Protein AF-A0A0D1K2Z9-F1 (afdb_monomer)

Nearest PDB structures (foldseek):
  2ejx-assembly1_A  TM=3.056E-01  e=5.913E-01  Sulfurisphaera tokodaii str. 7
  3typ-assembly1_B  TM=3.922E-01  e=5.562E+00  Nitrosomonas europaea

Organism: NCBI:txid137591

Mean predicted aligned error: 6.65 Å

Foldseek 3Di:
DQPDDLVLVVVQLCCVPPVVQDLDPQKGFPAWFKWKWFDDDDPPGDIDMGGHRHVSPDLVVLLCLLVVTGIFKTWTWMDGPQWTWTWMAGSNGDIDTPLVGTGRRPPPPPPDDPDDPVNSVVCNVCCCRVPVRVSSVVSCVVCVVVCVVCSNVSSVVSVVVSVVVVCVVPVVVVVVVVVD

pLDDT: mean 84.98, std 10.69, range [41.69, 95.12]

Sequence (180 aa):
MDPISSDLFTWLFYQFQMNEKMISDYMKIQQITGFLSTIGQDADSDSVSAKSGSVDTLSATKLEIALNHTLRSMELSIGLEEVNAKFTFDEKSFLLIDTAVTTLDNAFSKNYTGYNKEHSLMAQAVYIFAILLPLFEMEFGDDKVAFSGHVKTYRESLAKELVNKLLDAHPKLRENINQI

Solvent-accessible surface area (backbone atoms only — not comparable to full-atom values): 10003 Å² total; per-residue (Å²): 129,70,82,41,63,48,64,51,54,56,46,54,51,44,26,48,73,74,46,90,11,39,77,47,102,70,38,32,51,74,43,48,35,28,41,32,33,31,59,60,92,56,94,89,38,61,70,50,71,54,75,36,96,55,31,84,74,37,66,67,54,39,47,42,53,36,70,68,33,46,40,45,32,42,27,39,30,38,45,35,102,47,33,38,43,34,36,33,42,33,35,82,70,50,77,46,71,44,72,92,69,39,42,63,68,62,86,75,59,87,81,52,91,83,74,46,73,67,58,48,55,51,50,53,52,49,44,43,64,72,44,51,51,53,48,53,53,49,52,43,61,73,41,41,67,61,46,67,69,44,49,59,58,52,23,52,51,40,45,51,52,52,51,50,55,49,32,71,76,36,56,72,59,48,60,58,61,78,74,112

Structure (mmCIF, N/CA/C/O backbone):
data_AF-A0A0D1K2Z9-F1
#
_entry.id   AF-A0A0D1K2Z9-F1
#
loop_
_atom_site.group_PDB
_atom_site.id
_atom_site.type_symbol
_atom_site.label_atom_id
_atom_site.label_alt_id
_atom_site.label_comp_id
_atom_site.label_asym_id
_atom_site.label_entity_id
_atom_site.label_seq_id
_atom_site.pdbx_PDB_ins_code
_atom_site.Cartn_x
_atom_site.Cartn_y
_atom_site.Cartn_z
_atom_site.occupancy
_atom_site.B_iso_or_equiv
_atom_site.auth_seq_id
_atom_site.auth_comp_id
_atom_site.auth_asym_id
_atom_site.auth_atom_id
_atom_site.pdbx_PDB_model_num
ATOM 1 N N . MET A 1 1 ? 16.707 11.504 7.761 1.00 41.69 1 MET A N 1
ATOM 2 C CA . MET A 1 1 ? 15.536 12.009 7.024 1.00 41.69 1 MET A CA 1
ATOM 3 C C . MET A 1 1 ? 14.969 10.787 6.352 1.00 41.69 1 MET A C 1
ATOM 5 O O . MET A 1 1 ? 15.730 10.165 5.618 1.00 41.69 1 MET A O 1
ATOM 9 N N . ASP A 1 2 ? 13.750 10.384 6.693 1.00 53.06 2 ASP A N 1
ATOM 10 C CA . ASP A 1 2 ? 13.124 9.251 6.015 1.00 53.06 2 ASP A CA 1
ATOM 11 C C . ASP A 1 2 ? 12.841 9.690 4.577 1.00 53.06 2 ASP A C 1
ATOM 13 O O . ASP A 1 2 ? 12.179 10.716 4.393 1.00 53.06 2 ASP A O 1
ATOM 17 N N . PRO A 1 3 ? 13.425 9.024 3.567 1.00 66.75 3 PRO A N 1
ATOM 18 C CA . PRO A 1 3 ? 13.268 9.440 2.181 1.00 66.75 3 PRO A CA 1
ATOM 19 C C . PRO A 1 3 ? 11.814 9.352 1.708 1.00 66.75 3 PRO A C 1
ATOM 21 O O . PRO A 1 3 ? 11.456 10.119 0.829 1.00 66.75 3 PRO A O 1
ATOM 24 N N . ILE A 1 4 ? 10.986 8.500 2.329 1.00 78.94 4 ILE A N 1
ATOM 25 C CA . ILE A 1 4 ? 9.557 8.346 2.031 1.00 78.94 4 ILE A CA 1
ATOM 26 C C . ILE A 1 4 ? 8.737 8.576 3.308 1.00 78.94 4 ILE A C 1
ATOM 28 O O . ILE A 1 4 ? 9.033 8.014 4.363 1.00 78.94 4 ILE A O 1
ATOM 32 N N . SER A 1 5 ? 7.681 9.391 3.226 1.00 82.44 5 SER A N 1
ATOM 33 C CA . SER A 1 5 ? 6.804 9.680 4.370 1.00 82.44 5 SER A CA 1
ATOM 34 C C . SER A 1 5 ? 6.000 8.448 4.795 1.00 82.44 5 SER A C 1
ATOM 36 O O . SER A 1 5 ? 5.337 7.830 3.971 1.00 82.44 5 SER A O 1
ATOM 38 N N . SER A 1 6 ? 5.958 8.128 6.089 1.00 77.31 6 SER A N 1
ATOM 39 C CA . SER A 1 6 ? 5.139 7.016 6.599 1.00 77.31 6 SER A CA 1
ATOM 40 C C . SER A 1 6 ? 3.630 7.197 6.377 1.00 77.31 6 SER A C 1
ATOM 42 O O . SER A 1 6 ? 2.898 6.221 6.182 1.00 77.31 6 SER A O 1
ATOM 44 N N . ASP A 1 7 ? 3.158 8.445 6.342 1.00 89.38 7 ASP A N 1
ATOM 45 C CA . ASP A 1 7 ? 1.768 8.763 6.015 1.00 89.38 7 ASP A CA 1
ATOM 46 C C . ASP A 1 7 ? 1.421 8.404 4.563 1.00 89.38 7 ASP A C 1
ATOM 48 O O . ASP A 1 7 ? 0.259 8.093 4.297 1.00 89.38 7 ASP A O 1
ATOM 52 N N . LEU A 1 8 ? 2.410 8.342 3.655 1.00 92.69 8 LEU A N 1
ATOM 53 C CA . LEU A 1 8 ? 2.208 7.899 2.271 1.00 92.69 8 LEU A CA 1
ATOM 54 C C . LEU A 1 8 ? 1.599 6.499 2.232 1.00 92.69 8 LEU A C 1
ATOM 56 O O . LEU A 1 8 ? 0.651 6.253 1.495 1.00 92.69 8 LEU A O 1
ATOM 60 N N . PHE A 1 9 ? 2.107 5.571 3.045 1.00 93.12 9 PHE A N 1
ATOM 61 C CA . PHE A 1 9 ? 1.589 4.206 3.066 1.00 93.12 9 PHE A CA 1
ATOM 62 C C . PHE A 1 9 ? 0.139 4.162 3.554 1.00 93.12 9 PHE A C 1
ATOM 64 O O . PHE A 1 9 ? -0.692 3.451 2.989 1.00 93.12 9 PHE A O 1
ATOM 71 N N . THR A 1 10 ? -0.197 4.947 4.580 1.00 92.94 10 THR A N 1
ATOM 72 C CA . THR A 1 10 ? -1.582 5.021 5.070 1.00 92.94 10 THR A CA 1
ATOM 73 C C . THR A 1 10 ? -2.497 5.648 4.020 1.00 92.94 10 THR A C 1
ATOM 75 O O . THR A 1 10 ? -3.621 5.184 3.826 1.00 92.94 10 THR A O 1
ATOM 78 N N . TRP A 1 11 ? -2.009 6.669 3.318 1.00 94.19 11 TRP A N 1
ATOM 79 C CA . TRP A 1 11 ? -2.714 7.316 2.222 1.00 94.19 11 TRP A CA 1
ATOM 80 C C . TRP A 1 11 ? -2.953 6.365 1.043 1.00 94.19 11 TRP A C 1
ATOM 82 O O . TRP A 1 11 ? -4.084 6.256 0.583 1.00 94.19 11 TRP A O 1
ATOM 92 N N . LEU A 1 12 ? -1.955 5.584 0.620 1.00 93.62 12 LEU A N 1
ATOM 93 C CA . LEU A 1 12 ? -2.114 4.569 -0.431 1.00 93.62 12 LEU A CA 1
ATOM 94 C C . LEU A 1 12 ? -3.177 3.525 -0.057 1.00 93.62 12 LEU A C 1
ATOM 96 O O . LEU A 1 12 ? -4.010 3.158 -0.887 1.00 93.62 12 LEU A O 1
ATOM 100 N N . PHE A 1 13 ? -3.204 3.085 1.206 1.00 93.19 13 PHE A N 1
ATOM 101 C CA . PHE A 1 13 ? -4.276 2.222 1.713 1.00 93.19 13 PHE A CA 1
ATOM 102 C C . PHE A 1 13 ? -5.648 2.904 1.667 1.00 93.19 13 PHE A C 1
ATOM 104 O O . PHE A 1 13 ? -6.629 2.273 1.272 1.00 93.19 13 PHE A O 1
ATOM 111 N N . TYR A 1 14 ? -5.724 4.176 2.062 1.00 92.69 14 TYR A N 1
ATOM 112 C CA . TYR A 1 14 ? -6.956 4.961 2.004 1.00 92.69 14 TYR A CA 1
ATOM 113 C C . TYR A 1 14 ? -7.472 5.092 0.566 1.00 92.69 14 TYR A C 1
ATOM 115 O O . TYR A 1 14 ? -8.638 4.790 0.321 1.00 92.69 14 TYR A O 1
ATOM 123 N N . GLN A 1 15 ? -6.611 5.442 -0.393 1.00 92.12 15 GLN A N 1
ATOM 124 C CA . GLN A 1 15 ? -6.964 5.520 -1.815 1.00 92.12 15 GLN A CA 1
ATOM 125 C C . GLN A 1 15 ? -7.457 4.166 -2.346 1.00 92.12 15 GLN A C 1
ATOM 127 O O . GLN A 1 15 ? -8.477 4.085 -3.036 1.00 92.12 15 GLN A O 1
ATOM 132 N N . PHE A 1 16 ? -6.789 3.075 -1.953 1.00 91.69 16 PHE A N 1
ATOM 133 C CA . PHE A 1 16 ? -7.200 1.718 -2.308 1.00 91.69 16 PHE A CA 1
ATOM 134 C C . PHE A 1 16 ? -8.608 1.363 -1.819 1.00 91.69 16 PHE A C 1
ATOM 136 O O . PHE A 1 16 ? -9.392 0.788 -2.574 1.00 91.69 16 PHE A O 1
ATOM 143 N N . GLN A 1 17 ? -8.938 1.695 -0.569 1.00 90.00 17 GLN A N 1
ATOM 144 C CA . GLN A 1 17 ? -10.220 1.319 0.031 1.00 90.00 17 GLN A CA 1
ATOM 145 C C . GLN A 1 17 ? -11.364 2.277 -0.302 1.00 90.00 17 GLN A C 1
ATOM 147 O O . GLN A 1 17 ? -12.490 1.826 -0.501 1.00 90.00 17 GLN A O 1
ATOM 152 N N . MET A 1 18 ? -11.091 3.580 -0.333 1.00 88.88 18 MET A N 1
ATOM 153 C CA . MET A 1 18 ? -12.126 4.617 -0.315 1.00 88.88 18 MET A CA 1
ATOM 154 C C . MET A 1 18 ? -12.309 5.315 -1.662 1.00 88.88 18 MET A C 1
ATOM 156 O O . MET A 1 18 ? -13.379 5.868 -1.897 1.00 88.88 18 MET A O 1
ATOM 160 N N . ASN A 1 19 ? -11.310 5.273 -2.548 1.00 81.75 19 ASN A N 1
ATOM 161 C CA . ASN A 1 19 ? -11.312 6.023 -3.807 1.00 81.75 19 ASN A CA 1
ATOM 162 C C . ASN A 1 19 ? -11.209 5.114 -5.041 1.00 81.75 19 ASN A C 1
ATOM 164 O O . ASN A 1 19 ? -10.446 5.367 -5.969 1.00 81.75 19 ASN A O 1
ATOM 168 N N . GLU A 1 20 ? -11.915 3.979 -5.025 1.00 83.06 20 GLU A N 1
ATOM 169 C CA . GLU A 1 20 ? -11.947 3.015 -6.142 1.00 83.06 20 GLU A CA 1
ATOM 170 C C . GLU A 1 20 ? -10.562 2.550 -6.636 1.00 83.06 20 GLU A C 1
ATOM 172 O O . GLU A 1 20 ? -10.412 2.024 -7.750 1.00 83.06 20 GLU A O 1
ATOM 177 N N . LYS A 1 21 ? -9.561 2.657 -5.753 1.00 85.56 21 LYS A N 1
ATOM 178 C CA . LYS A 1 21 ? -8.156 2.327 -5.984 1.00 85.56 21 LYS A CA 1
ATOM 179 C C . LYS A 1 21 ? -7.388 3.294 -6.883 1.00 85.56 21 LYS A C 1
ATOM 181 O O . LYS A 1 21 ? -6.318 2.933 -7.375 1.00 85.56 21 LYS A O 1
ATOM 186 N N . MET A 1 22 ? -7.916 4.491 -7.095 1.00 85.06 22 MET A N 1
ATOM 187 C CA . MET A 1 22 ? -7.286 5.526 -7.905 1.00 85.06 22 MET A CA 1
ATOM 188 C C . MET A 1 22 ? -6.285 6.320 -7.065 1.00 85.06 22 MET A C 1
ATOM 190 O O . MET A 1 22 ? -6.621 6.808 -5.991 1.00 85.06 22 MET A O 1
ATOM 194 N N . ILE A 1 23 ? -5.055 6.433 -7.562 1.00 86.25 23 ILE A N 1
ATOM 195 C CA . ILE A 1 23 ? -4.051 7.381 -7.054 1.00 86.25 23 ILE A CA 1
ATOM 196 C C . ILE A 1 23 ? -4.204 8.702 -7.812 1.00 86.25 23 ILE A C 1
ATOM 198 O O . ILE A 1 23 ? -4.200 9.764 -7.208 1.00 86.25 23 ILE A O 1
ATOM 202 N N . SE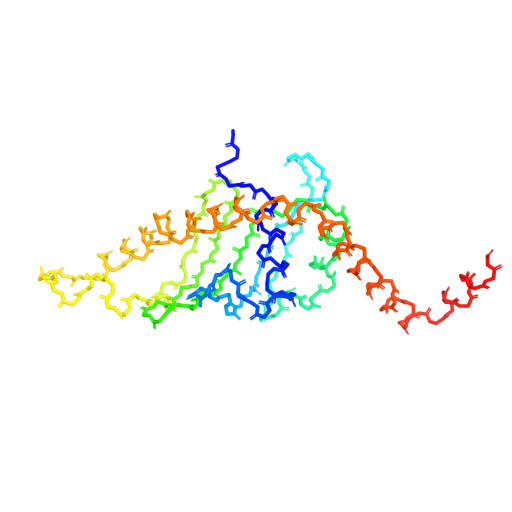R A 1 24 ? -4.397 8.605 -9.127 1.00 83.00 24 SER A N 1
ATOM 203 C CA . SER A 1 24 ? -4.683 9.705 -10.047 1.00 83.00 24 SER A CA 1
ATOM 204 C C . SER A 1 24 ? -5.528 9.181 -11.212 1.00 83.00 24 SER A C 1
ATOM 206 O O . SER A 1 24 ? -5.729 7.970 -11.328 1.00 83.00 24 SER A O 1
ATOM 208 N N . ASP A 1 25 ? -5.991 10.058 -12.106 1.00 81.50 25 ASP A N 1
ATOM 209 C CA . ASP A 1 25 ? -6.866 9.700 -13.239 1.00 81.50 25 ASP A CA 1
ATOM 210 C C . ASP A 1 25 ? -6.316 8.578 -14.139 1.00 81.50 25 ASP A C 1
ATOM 212 O O . ASP A 1 25 ? -7.077 7.856 -14.783 1.00 81.50 25 ASP A O 1
ATOM 216 N N . TYR A 1 26 ? -4.995 8.415 -14.180 1.00 80.88 26 TYR A N 1
ATOM 217 C CA . TYR A 1 26 ? -4.299 7.445 -15.024 1.00 80.88 26 TYR A CA 1
ATOM 218 C C . TYR A 1 26 ? -3.653 6.307 -14.224 1.00 80.88 26 TYR A C 1
ATOM 220 O O . TYR A 1 26 ? -3.192 5.335 -14.817 1.00 80.88 26 TYR A O 1
ATOM 228 N N . MET A 1 27 ? -3.620 6.385 -12.891 1.00 87.12 27 MET A N 1
ATOM 229 C CA . MET A 1 27 ? -2.871 5.450 -12.056 1.00 87.12 27 MET A CA 1
ATOM 230 C C . MET A 1 27 ? -3.768 4.730 -11.057 1.00 87.12 27 MET A C 1
ATOM 232 O O . MET A 1 27 ? -4.358 5.339 -10.162 1.00 87.12 27 MET A O 1
ATOM 236 N N . LYS A 1 28 ? -3.801 3.397 -11.167 1.00 90.38 28 LYS A N 1
ATOM 237 C CA . LYS A 1 28 ? -4.624 2.543 -10.314 1.00 90.38 28 LYS A CA 1
ATOM 238 C C . LYS A 1 28 ? -3.792 1.533 -9.537 1.00 90.38 28 LYS A C 1
ATOM 240 O O . LYS A 1 28 ? -3.013 0.763 -10.107 1.00 90.38 28 LYS A O 1
ATOM 245 N N . ILE A 1 29 ? -4.046 1.453 -8.235 1.00 91.81 29 ILE A N 1
ATOM 246 C CA . ILE A 1 29 ? -3.590 0.337 -7.410 1.00 91.81 29 ILE A CA 1
ATOM 247 C C . ILE A 1 29 ? -4.469 -0.867 -7.745 1.00 91.81 29 ILE A C 1
ATOM 249 O O . ILE A 1 29 ? -5.660 -0.913 -7.447 1.00 91.81 29 ILE A O 1
ATOM 253 N N . GLN A 1 30 ? -3.897 -1.882 -8.377 1.00 91.12 30 GLN A N 1
ATOM 254 C CA . GLN A 1 30 ? -4.627 -3.115 -8.656 1.00 91.12 30 GLN A CA 1
ATOM 255 C C . GLN A 1 30 ? -4.829 -3.910 -7.364 1.00 91.12 30 GLN A C 1
ATOM 257 O O . GLN A 1 30 ? -5.940 -4.383 -7.091 1.00 91.12 30 GLN A O 1
ATOM 262 N N . GLN A 1 31 ? -3.758 -4.039 -6.573 1.00 90.81 31 GLN A N 1
ATOM 263 C CA . GLN A 1 31 ? -3.722 -4.812 -5.334 1.00 90.81 31 GLN A CA 1
ATOM 264 C C . GLN A 1 31 ? -2.713 -4.238 -4.336 1.00 90.81 31 GLN A C 1
ATOM 266 O O . GLN A 1 31 ? -1.660 -3.740 -4.730 1.00 90.81 31 GLN A O 1
ATOM 271 N N . ILE A 1 32 ? -3.014 -4.406 -3.047 1.00 91.88 32 ILE A N 1
ATOM 272 C CA . ILE A 1 32 ? -2.045 -4.320 -1.952 1.00 91.88 32 ILE A CA 1
ATOM 273 C C . ILE A 1 32 ? -1.960 -5.714 -1.337 1.00 91.88 32 ILE A C 1
ATOM 275 O O . ILE A 1 32 ? -2.967 -6.238 -0.850 1.00 91.88 32 ILE A O 1
ATOM 279 N N . THR A 1 33 ? -0.787 -6.343 -1.398 1.00 91.81 33 THR A N 1
ATOM 280 C CA . THR A 1 33 ? -0.632 -7.748 -0.990 1.00 91.81 33 THR A CA 1
ATOM 281 C C . THR A 1 33 ? 0.185 -7.945 0.272 1.00 91.81 33 THR A C 1
ATOM 283 O O . THR A 1 33 ? 0.228 -9.057 0.795 1.00 91.81 33 THR A O 1
ATOM 286 N N . GLY A 1 34 ? 0.799 -6.890 0.800 1.00 90.69 34 GLY A N 1
ATOM 287 C CA . GLY A 1 34 ? 1.565 -6.985 2.031 1.00 90.69 34 GLY A CA 1
ATOM 288 C C . GLY A 1 34 ? 1.911 -5.636 2.638 1.00 90.69 34 GLY A C 1
ATOM 289 O O . GLY A 1 34 ? 1.926 -4.624 1.940 1.00 90.69 34 GLY A O 1
ATOM 290 N N . PHE A 1 35 ? 2.182 -5.638 3.940 1.00 90.69 35 PHE A N 1
ATOM 291 C CA . PHE A 1 35 ? 2.696 -4.480 4.666 1.00 90.69 35 PHE A CA 1
ATOM 292 C C . PHE A 1 35 ? 3.616 -4.910 5.814 1.00 90.69 35 PHE A C 1
ATOM 294 O O . PHE A 1 35 ? 3.551 -6.050 6.287 1.00 90.69 35 PHE A O 1
ATOM 301 N N . LEU A 1 36 ? 4.428 -3.961 6.274 1.00 90.69 36 LEU A N 1
ATOM 302 C CA . LEU A 1 36 ? 5.159 -4.006 7.538 1.00 90.69 36 LEU A CA 1
ATOM 303 C C . LEU A 1 36 ? 4.785 -2.765 8.354 1.00 90.69 36 LEU A C 1
ATOM 305 O O . LEU A 1 36 ? 4.814 -1.659 7.817 1.00 90.69 36 LEU A O 1
ATOM 309 N N . SER A 1 37 ? 4.452 -2.933 9.629 1.00 89.81 37 SER A N 1
ATOM 310 C CA . SER A 1 37 ? 4.226 -1.854 10.593 1.00 89.81 37 SER A CA 1
ATOM 311 C C . SER A 1 37 ? 5.088 -2.039 11.836 1.00 89.81 37 SER A C 1
ATOM 313 O O . SER A 1 37 ? 5.599 -3.127 12.111 1.00 89.81 37 SER A O 1
ATOM 315 N N . THR A 1 38 ? 5.247 -0.957 12.589 1.00 85.62 38 THR A N 1
ATOM 316 C CA . THR A 1 38 ? 5.907 -0.940 13.897 1.00 85.62 38 THR A CA 1
ATOM 317 C C . THR A 1 38 ? 4.901 -0.612 14.993 1.00 85.62 38 THR A C 1
ATOM 319 O O . THR A 1 38 ? 4.169 0.373 14.870 1.00 85.62 38 THR A O 1
ATOM 322 N N . ILE A 1 39 ? 4.877 -1.413 16.060 1.00 81.00 39 ILE A N 1
ATOM 323 C CA . ILE A 1 39 ? 4.001 -1.203 17.217 1.00 81.00 39 ILE A CA 1
ATOM 324 C C . ILE A 1 39 ? 4.589 -0.089 18.090 1.00 81.00 39 ILE A C 1
ATOM 326 O O . ILE A 1 39 ? 5.578 -0.279 18.790 1.00 81.00 39 ILE A O 1
ATOM 330 N N . GLY A 1 40 ? 3.949 1.077 18.104 1.00 68.12 40 GLY A N 1
ATOM 331 C CA . GLY A 1 40 ? 4.455 2.252 18.820 1.00 68.12 40 GLY A CA 1
ATOM 332 C C . GLY A 1 40 ? 5.341 3.151 17.951 1.00 68.12 40 GLY A C 1
ATOM 333 O O . GLY A 1 40 ? 5.400 3.002 16.732 1.00 68.12 40 GLY A O 1
ATOM 334 N N . GLN A 1 41 ? 5.970 4.156 18.571 1.00 61.25 41 GLN A N 1
ATOM 335 C CA . GLN A 1 41 ? 6.680 5.222 17.843 1.00 61.25 41 GLN A CA 1
ATOM 336 C C . GLN A 1 41 ? 8.203 5.039 17.761 1.00 61.25 41 GLN A C 1
ATOM 338 O O . GLN A 1 41 ? 8.847 5.738 16.980 1.00 61.25 41 GLN A O 1
ATOM 343 N N . ASP A 1 42 ? 8.775 4.098 18.511 1.00 59.22 42 ASP A N 1
ATOM 344 C CA . ASP A 1 42 ? 10.227 3.914 18.590 1.00 59.22 42 ASP A CA 1
ATOM 345 C C . ASP A 1 42 ? 10.748 2.931 17.531 1.00 59.22 42 ASP A C 1
ATOM 347 O O . ASP A 1 42 ? 10.061 1.990 17.139 1.00 59.22 42 ASP A O 1
ATOM 351 N N . ALA A 1 43 ? 11.981 3.135 17.058 1.00 54.91 43 ALA A N 1
ATOM 352 C CA . ALA A 1 43 ? 12.594 2.334 15.989 1.00 54.91 43 ALA A CA 1
ATOM 353 C C . ALA A 1 43 ? 12.946 0.886 16.399 1.00 54.91 43 ALA A C 1
ATOM 355 O O . ALA A 1 43 ? 13.083 0.036 15.522 1.00 54.91 43 ALA A O 1
ATOM 356 N N . ASP A 1 44 ? 13.044 0.613 17.705 1.00 59.91 44 ASP A N 1
ATOM 357 C CA . ASP A 1 44 ? 13.282 -0.721 18.288 1.00 59.91 44 ASP A CA 1
ATOM 358 C C . ASP A 1 44 ? 11.976 -1.420 18.716 1.00 59.91 44 ASP A C 1
ATOM 360 O O . ASP A 1 44 ? 11.975 -2.328 19.547 1.00 59.91 44 ASP A O 1
ATOM 364 N N . SER A 1 45 ? 10.841 -0.968 18.185 1.00 64.69 45 SER A N 1
ATOM 365 C CA . SER A 1 45 ? 9.545 -1.578 18.456 1.00 64.69 45 SER A CA 1
ATOM 366 C C . SER A 1 45 ? 9.374 -2.931 17.772 1.00 64.69 45 SER A C 1
ATOM 368 O O . SER A 1 45 ? 9.911 -3.198 16.693 1.00 64.69 45 SER A O 1
ATOM 370 N N . ASP A 1 46 ? 8.551 -3.776 18.393 1.00 80.25 46 ASP A N 1
ATOM 371 C CA . ASP A 1 46 ? 8.038 -4.985 17.764 1.00 80.25 46 ASP A CA 1
ATOM 372 C C . ASP A 1 46 ? 7.367 -4.643 16.426 1.00 80.25 46 ASP A C 1
ATOM 374 O O . ASP A 1 46 ? 6.660 -3.638 16.293 1.00 80.25 46 ASP A O 1
ATOM 378 N N . SER A 1 47 ? 7.581 -5.492 15.422 1.00 85.12 47 SER A N 1
ATOM 379 C CA . SER A 1 47 ? 7.022 -5.296 14.086 1.00 85.12 47 SER A CA 1
ATOM 380 C C . SER A 1 47 ? 5.909 -6.290 13.788 1.00 85.12 47 SER A C 1
ATOM 382 O O . SER A 1 47 ? 5.963 -7.459 14.179 1.00 85.12 47 SER A O 1
ATOM 384 N N . VAL A 1 48 ? 4.898 -5.822 13.060 1.00 87.00 48 VAL A N 1
ATOM 385 C CA . VAL A 1 48 ? 3.811 -6.652 12.540 1.00 87.00 48 VAL A CA 1
ATOM 386 C C . VAL A 1 48 ? 3.902 -6.638 11.027 1.00 87.00 48 VAL A C 1
ATOM 388 O O . VAL A 1 48 ? 4.019 -5.589 10.402 1.00 87.00 48 VAL A O 1
ATOM 391 N N . SER A 1 49 ? 3.844 -7.816 10.417 1.00 89.12 49 SER A N 1
ATOM 392 C CA . SER A 1 49 ? 3.742 -7.938 8.967 1.00 89.12 49 SER A CA 1
ATOM 393 C C . SER A 1 49 ? 2.569 -8.826 8.596 1.00 89.12 49 SER A C 1
ATOM 395 O O . SER A 1 49 ? 2.231 -9.773 9.311 1.00 89.12 49 SER A O 1
ATOM 397 N N . ALA A 1 50 ? 1.945 -8.526 7.464 1.00 86.25 50 ALA A N 1
ATOM 398 C CA . ALA A 1 50 ? 0.945 -9.398 6.872 1.00 86.25 50 ALA A CA 1
ATOM 399 C C . ALA A 1 50 ? 1.165 -9.506 5.369 1.00 86.25 50 ALA A C 1
ATOM 401 O O . ALA A 1 50 ? 1.575 -8.542 4.724 1.00 86.25 50 ALA A O 1
ATOM 402 N N . LYS A 1 51 ? 0.840 -10.677 4.813 1.00 87.56 51 LYS A N 1
ATOM 403 C CA . LYS A 1 51 ? 0.827 -10.938 3.373 1.00 87.56 51 LYS A CA 1
ATOM 404 C C . LYS A 1 51 ? -0.431 -11.720 3.006 1.00 87.56 51 LYS A C 1
ATOM 406 O O . LYS A 1 51 ? -0.724 -12.745 3.617 1.00 87.56 51 LYS A O 1
ATOM 411 N N . SER A 1 52 ? -1.198 -11.225 2.041 1.00 86.75 52 SER A N 1
ATOM 412 C CA . SER A 1 52 ? -2.458 -11.822 1.577 1.00 86.75 52 SER A CA 1
ATOM 413 C C . SER A 1 52 ? -2.795 -11.323 0.174 1.00 86.75 52 SER A C 1
ATOM 415 O O . SER A 1 52 ? -2.389 -10.232 -0.201 1.00 86.75 52 SER A O 1
ATOM 417 N N . GLY A 1 53 ? -3.589 -12.073 -0.596 1.00 83.31 53 GLY A N 1
ATOM 418 C CA . GLY A 1 53 ? -4.129 -11.586 -1.875 1.00 83.31 53 GLY A CA 1
ATOM 419 C C . GLY A 1 53 ? -5.112 -10.411 -1.732 1.00 83.31 53 GLY A C 1
ATOM 420 O O . GLY A 1 53 ? -5.471 -9.785 -2.725 1.00 83.31 53 GLY A O 1
ATOM 421 N N . SER A 1 54 ? -5.561 -10.112 -0.509 1.00 80.75 54 SER A N 1
ATOM 422 C CA . SER A 1 54 ? -6.425 -8.967 -0.184 1.00 80.75 54 SER A CA 1
ATOM 423 C C . SER A 1 54 ? -6.086 -8.449 1.213 1.00 80.75 54 SER A C 1
ATOM 425 O O . SER A 1 54 ? -6.836 -8.650 2.173 1.00 80.75 54 SER A O 1
ATOM 427 N N . VAL A 1 55 ? -4.889 -7.872 1.367 1.00 85.50 55 VAL A N 1
ATOM 428 C CA . VAL A 1 55 ? -4.366 -7.461 2.684 1.00 85.50 55 VAL A CA 1
ATOM 429 C C . VAL A 1 55 ? -5.225 -6.372 3.337 1.00 85.50 55 VAL A C 1
ATOM 431 O O . VAL A 1 55 ? -5.293 -6.278 4.559 1.00 85.50 55 VAL A O 1
ATOM 434 N N . ASP A 1 56 ? -5.940 -5.603 2.524 1.00 82.06 56 ASP A N 1
ATOM 435 C CA . ASP A 1 56 ? -6.911 -4.582 2.906 1.00 82.06 56 ASP A CA 1
ATOM 436 C C . ASP A 1 56 ? -8.105 -5.147 3.695 1.00 82.06 56 ASP A C 1
ATOM 438 O O . ASP A 1 56 ? -8.728 -4.438 4.483 1.00 82.06 56 ASP A O 1
ATOM 442 N N . THR A 1 57 ? -8.415 -6.435 3.532 1.00 84.50 57 THR A N 1
ATOM 443 C CA . THR A 1 57 ? -9.530 -7.089 4.235 1.00 84.50 57 THR A CA 1
ATOM 444 C C . THR A 1 57 ? -9.144 -7.625 5.612 1.00 84.50 57 THR A C 1
ATOM 446 O O . THR A 1 57 ? -10.022 -7.916 6.431 1.00 84.50 57 THR A O 1
ATOM 449 N N . LEU A 1 58 ? -7.842 -7.747 5.892 1.00 88.12 58 LEU A N 1
ATOM 450 C CA . LEU A 1 58 ? -7.354 -8.353 7.123 1.00 88.12 58 LEU A CA 1
ATOM 451 C C . LEU A 1 58 ? -7.582 -7.426 8.318 1.00 88.12 58 LEU A C 1
ATOM 453 O O . LEU A 1 58 ? -7.201 -6.255 8.305 1.00 88.12 58 LEU A O 1
ATOM 457 N N . SER A 1 59 ? -8.129 -7.984 9.401 1.00 90.25 59 SER A N 1
ATOM 458 C CA . SER A 1 59 ? -8.323 -7.243 10.651 1.00 90.25 59 SER A CA 1
ATOM 459 C C . SER A 1 59 ? -7.009 -6.708 11.223 1.00 90.25 59 SER A C 1
ATOM 461 O O . SER A 1 59 ? -7.005 -5.611 11.765 1.00 90.25 59 SER A O 1
ATOM 463 N N . ALA A 1 60 ? -5.900 -7.443 11.062 1.00 87.75 60 ALA A N 1
ATOM 464 C CA . ALA A 1 60 ? -4.577 -7.006 11.508 1.00 87.75 60 ALA A CA 1
ATOM 465 C C . ALA A 1 60 ? -4.152 -5.698 10.820 1.00 87.75 60 ALA A C 1
ATOM 467 O O . ALA A 1 60 ? -3.849 -4.730 11.502 1.00 87.75 60 ALA A O 1
ATOM 468 N N . THR A 1 61 ? -4.237 -5.619 9.488 1.00 89.38 61 THR A N 1
ATOM 469 C CA . THR A 1 61 ? -3.925 -4.395 8.727 1.00 89.38 61 THR A CA 1
ATOM 470 C C . THR A 1 61 ? -4.760 -3.209 9.193 1.00 89.38 61 THR A C 1
ATOM 472 O O . THR A 1 61 ? -4.241 -2.128 9.462 1.00 89.38 61 THR A O 1
ATOM 475 N N . LYS A 1 62 ? -6.078 -3.417 9.306 1.00 92.12 62 LYS A N 1
ATOM 476 C CA . LYS A 1 62 ? -7.011 -2.365 9.716 1.00 92.12 62 LYS A CA 1
ATOM 477 C C . LYS A 1 62 ? -6.724 -1.886 11.135 1.00 92.12 62 LYS A C 1
ATOM 479 O O . LYS A 1 62 ? -6.870 -0.698 11.404 1.00 92.12 62 LYS A O 1
ATOM 484 N N . LEU A 1 63 ? -6.324 -2.797 12.024 1.00 92.50 63 LEU A N 1
ATOM 485 C CA . LEU A 1 63 ? -6.004 -2.484 13.411 1.00 92.50 63 LEU A CA 1
ATOM 486 C C . LEU A 1 63 ? -4.770 -1.589 13.497 1.00 92.50 63 LEU A C 1
ATOM 488 O O . LEU A 1 63 ? -4.836 -0.553 14.148 1.00 92.50 63 LEU A O 1
ATOM 492 N N . GLU A 1 64 ? -3.696 -1.941 12.793 1.00 92.25 64 GLU A N 1
ATOM 493 C CA . GLU A 1 64 ? -2.463 -1.145 12.769 1.00 92.25 64 GLU A CA 1
ATOM 494 C C . GLU A 1 64 ? -2.733 0.291 12.292 1.00 92.25 64 GLU A C 1
ATOM 496 O O . GLU A 1 64 ? -2.330 1.260 12.938 1.00 92.25 64 GLU A O 1
ATOM 501 N N . ILE A 1 65 ? -3.515 0.449 11.219 1.00 92.25 65 ILE A N 1
ATOM 502 C CA . ILE A 1 65 ? -3.898 1.773 10.713 1.00 92.25 65 ILE A CA 1
ATOM 503 C C . ILE A 1 65 ? -4.779 2.519 11.727 1.00 92.25 65 ILE A C 1
ATOM 505 O O . ILE A 1 65 ? -4.546 3.701 11.995 1.00 92.25 65 ILE A O 1
ATOM 509 N N . ALA A 1 66 ? -5.783 1.849 12.302 1.00 93.50 66 ALA A N 1
ATOM 510 C CA . ALA A 1 66 ? -6.707 2.439 13.270 1.00 93.50 66 ALA A CA 1
ATOM 511 C C . ALA A 1 66 ? -5.993 2.936 14.538 1.00 93.50 66 ALA A C 1
ATOM 513 O O . ALA A 1 66 ? -6.346 3.991 15.065 1.00 93.50 66 ALA A O 1
ATOM 514 N N . LEU A 1 67 ? -4.970 2.208 14.993 1.00 92.06 67 LEU A N 1
ATOM 515 C CA . LEU A 1 67 ? -4.140 2.560 16.146 1.00 92.06 67 LEU A CA 1
ATOM 516 C C . LEU A 1 67 ? -3.086 3.633 15.841 1.00 92.06 67 LEU A C 1
ATOM 518 O O . LEU A 1 67 ? -2.332 4.006 16.738 1.00 92.06 67 LEU A O 1
ATOM 522 N N . ASN A 1 68 ? -3.044 4.165 14.613 1.00 90.56 68 ASN A N 1
ATOM 523 C CA . ASN A 1 68 ? -2.018 5.114 14.177 1.00 90.56 68 ASN A CA 1
ATOM 524 C C . ASN A 1 68 ? -0.596 4.543 14.350 1.00 90.56 68 ASN A C 1
ATOM 526 O O . ASN A 1 68 ? 0.332 5.260 14.723 1.00 90.56 68 ASN A O 1
ATOM 530 N N . HIS A 1 69 ? -0.432 3.241 14.107 1.00 90.69 69 HIS A N 1
ATOM 531 C CA . HIS A 1 69 ? 0.890 2.640 14.011 1.00 90.69 69 HIS A CA 1
ATOM 532 C C . HIS A 1 69 ? 1.528 3.005 12.673 1.00 90.69 69 HIS A C 1
ATOM 534 O O . HIS A 1 69 ? 0.862 3.098 11.638 1.00 90.69 69 HIS A O 1
ATOM 540 N N . THR A 1 70 ? 2.840 3.218 12.700 1.00 88.06 70 THR A N 1
ATOM 541 C CA . THR A 1 70 ? 3.597 3.622 11.518 1.00 88.06 70 THR A CA 1
ATOM 542 C C . THR A 1 70 ? 3.733 2.435 10.570 1.00 88.06 70 THR A C 1
ATOM 544 O O . THR A 1 70 ? 4.352 1.425 10.909 1.00 88.06 70 THR A O 1
ATOM 547 N N . LEU A 1 71 ? 3.171 2.564 9.368 1.00 90.06 71 LEU A N 1
ATOM 548 C CA . LEU A 1 71 ? 3.457 1.665 8.254 1.00 90.06 71 LEU A CA 1
ATOM 549 C C . LEU A 1 71 ? 4.848 1.992 7.692 1.00 90.06 71 LEU A C 1
ATOM 551 O O . LEU A 1 71 ? 5.183 3.157 7.490 1.00 90.06 71 LEU A O 1
ATOM 555 N N . ARG A 1 72 ? 5.653 0.955 7.468 1.00 89.56 72 ARG A N 1
ATOM 556 C CA . ARG A 1 72 ? 7.075 1.040 7.103 1.00 89.56 72 ARG A CA 1
ATOM 557 C C . ARG A 1 72 ? 7.362 0.471 5.722 1.00 89.56 72 ARG A C 1
ATOM 559 O O . ARG A 1 72 ? 8.326 0.886 5.091 1.00 89.56 72 ARG A O 1
ATOM 566 N N . SER A 1 73 ? 6.560 -0.490 5.265 1.00 92.31 73 SER A N 1
ATOM 567 C CA . SER A 1 73 ? 6.658 -1.038 3.912 1.00 92.31 73 SER A CA 1
ATOM 568 C C . SER A 1 73 ? 5.301 -1.443 3.360 1.00 92.31 73 SER A C 1
ATOM 570 O O . SER A 1 73 ? 4.355 -1.699 4.113 1.00 92.31 73 SER A O 1
ATOM 572 N N . MET A 1 74 ? 5.227 -1.531 2.034 1.00 93.06 74 MET A N 1
ATOM 573 C CA . MET A 1 74 ? 4.036 -1.960 1.315 1.00 93.06 74 MET A CA 1
ATOM 574 C C . MET A 1 74 ? 4.406 -2.758 0.064 1.00 93.06 74 MET A C 1
ATOM 576 O O . MET A 1 74 ? 5.287 -2.355 -0.690 1.00 93.06 74 MET A O 1
ATOM 580 N N . GLU A 1 75 ? 3.719 -3.879 -0.168 1.00 94.50 75 GLU A N 1
ATOM 581 C CA . GLU A 1 75 ? 3.761 -4.643 -1.421 1.00 94.50 75 GLU A CA 1
ATOM 582 C C . GLU A 1 75 ? 2.532 -4.294 -2.268 1.00 94.50 75 GLU A C 1
ATOM 584 O O . GLU A 1 75 ? 1.393 -4.521 -1.850 1.00 94.50 75 GLU A O 1
ATOM 589 N N . LEU A 1 76 ? 2.779 -3.742 -3.454 1.00 93.00 76 LEU A N 1
ATOM 590 C CA . LEU A 1 76 ? 1.781 -3.200 -4.370 1.00 93.00 76 LEU A CA 1
ATOM 591 C C . LEU A 1 76 ? 1.819 -3.900 -5.723 1.00 93.00 76 LEU A C 1
ATOM 593 O O . LEU A 1 76 ? 2.884 -4.299 -6.191 1.00 93.00 76 LEU A O 1
ATOM 597 N N . SER A 1 77 ? 0.659 -3.953 -6.376 1.00 92.69 77 SER A N 1
ATOM 598 C CA . SER A 1 77 ? 0.526 -4.142 -7.821 1.00 92.69 77 SER A CA 1
ATOM 599 C C . SER A 1 77 ? -0.101 -2.891 -8.424 1.00 92.69 77 SER A C 1
ATOM 601 O O . SER A 1 77 ? -1.196 -2.495 -8.016 1.00 92.69 77 SER A O 1
ATOM 603 N N . ILE A 1 78 ? 0.574 -2.279 -9.390 1.00 91.44 78 ILE A N 1
ATOM 604 C CA . ILE A 1 78 ? 0.135 -1.074 -10.095 1.00 91.44 78 ILE A CA 1
ATOM 605 C C . ILE A 1 78 ? -0.215 -1.431 -11.530 1.00 91.44 78 ILE A C 1
ATOM 607 O O . ILE A 1 78 ? 0.535 -2.150 -12.192 1.00 91.44 78 ILE A O 1
ATOM 611 N N . GLY A 1 79 ? -1.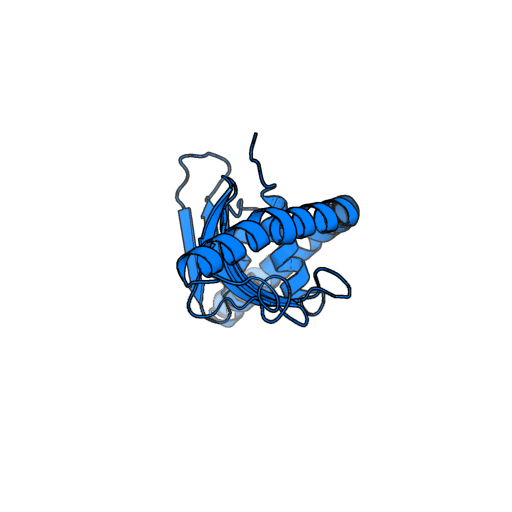345 -0.893 -11.988 1.00 85.88 79 GLY A N 1
ATOM 612 C CA . GLY A 1 79 ? -1.746 -0.903 -13.385 1.00 85.88 79 GLY A CA 1
ATOM 613 C C . GLY A 1 79 ? -1.776 0.515 -13.937 1.00 85.88 79 GLY A C 1
ATOM 614 O O . GLY A 1 79 ? -2.510 1.365 -13.432 1.00 85.88 79 GLY A O 1
ATOM 615 N N . LEU A 1 80 ? -0.998 0.728 -14.988 1.00 82.19 80 LEU A N 1
ATOM 616 C CA . LEU A 1 80 ? -1.012 1.881 -15.885 1.00 82.19 80 LEU A CA 1
ATOM 617 C C . LEU A 1 80 ? -1.004 1.302 -17.307 1.00 82.19 80 LEU A C 1
ATOM 619 O O . LEU A 1 80 ? -0.448 0.227 -17.486 1.00 82.19 80 LEU A O 1
ATOM 623 N N . GLU A 1 81 ? -1.628 1.949 -18.294 1.00 76.12 81 GLU A N 1
ATOM 624 C CA . GLU A 1 81 ? -1.905 1.390 -19.641 1.00 76.12 81 GLU A CA 1
ATOM 625 C C . GLU A 1 81 ? -0.890 0.344 -20.156 1.00 76.12 81 GLU A C 1
ATOM 627 O O . GLU A 1 81 ? -1.263 -0.786 -20.467 1.00 76.12 81 GLU A O 1
ATOM 632 N N . GLU A 1 82 ? 0.394 0.712 -20.192 1.00 71.88 82 GLU A N 1
ATOM 633 C CA . GLU A 1 82 ? 1.507 -0.086 -20.729 1.00 71.88 82 GLU A CA 1
ATOM 634 C C . GLU A 1 82 ? 2.466 -0.626 -19.648 1.00 71.88 82 GLU A C 1
ATOM 636 O O . GLU A 1 82 ? 3.558 -1.118 -19.944 1.00 71.88 82 GLU A O 1
ATOM 641 N N . VAL A 1 83 ? 2.088 -0.516 -18.375 1.00 81.06 83 VAL A N 1
ATOM 642 C CA . VAL A 1 83 ? 2.909 -0.914 -17.232 1.00 81.06 83 VAL A CA 1
ATOM 643 C C . VAL A 1 83 ? 2.090 -1.702 -1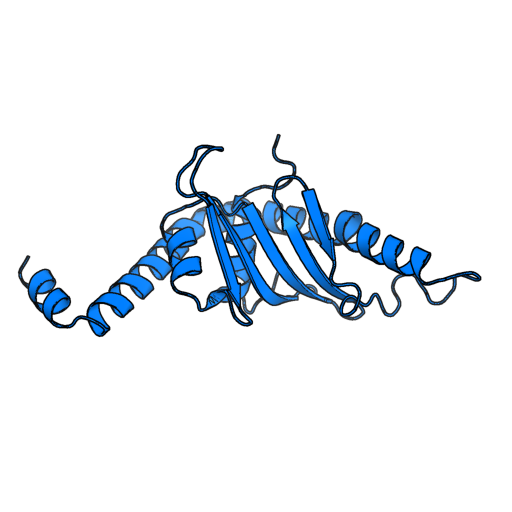6.219 1.00 81.06 83 VAL A C 1
ATOM 645 O O . VAL A 1 83 ? 1.183 -1.180 -15.572 1.00 81.06 83 VAL A O 1
ATOM 648 N N . ASN A 1 84 ? 2.498 -2.950 -16.006 1.00 87.19 84 ASN A N 1
ATOM 649 C CA . ASN A 1 84 ? 2.123 -3.703 -14.817 1.00 87.19 84 ASN A CA 1
ATOM 650 C C . ASN A 1 84 ? 3.359 -3.819 -13.938 1.00 87.19 84 ASN A C 1
ATOM 652 O O . ASN A 1 84 ? 4.390 -4.311 -14.387 1.00 87.19 84 ASN A O 1
ATOM 656 N N . ALA A 1 85 ? 3.281 -3.372 -12.691 1.00 90.88 85 ALA A N 1
ATOM 657 C CA . ALA A 1 85 ? 4.416 -3.438 -11.779 1.00 90.88 85 ALA A CA 1
ATOM 658 C C . ALA A 1 85 ? 3.991 -4.032 -10.450 1.00 90.88 85 ALA A C 1
ATOM 660 O O . ALA A 1 85 ? 3.058 -3.532 -9.827 1.00 90.88 85 ALA A O 1
ATOM 661 N N . LYS A 1 86 ? 4.703 -5.070 -10.002 1.00 93.69 86 LYS A N 1
ATOM 662 C CA . LYS A 1 86 ? 4.518 -5.642 -8.671 1.00 93.69 86 LYS A CA 1
ATOM 663 C C . LYS A 1 86 ? 5.811 -5.539 -7.881 1.00 93.69 86 LYS A C 1
ATOM 665 O O . LYS A 1 86 ? 6.829 -6.117 -8.265 1.00 93.69 86 LYS A O 1
ATOM 670 N N . PHE A 1 87 ? 5.772 -4.791 -6.786 1.00 93.50 87 PHE A N 1
ATOM 671 C CA . PHE A 1 87 ? 6.963 -4.475 -6.009 1.00 93.50 87 PHE A CA 1
ATOM 672 C C . PHE A 1 87 ? 6.646 -4.184 -4.543 1.00 93.50 87 PHE A C 1
ATOM 674 O O . PHE A 1 87 ? 5.536 -3.789 -4.193 1.00 93.50 87 PHE A O 1
ATOM 681 N N . THR A 1 88 ? 7.648 -4.367 -3.689 1.00 94.31 88 THR A N 1
ATOM 682 C CA . THR A 1 88 ? 7.657 -3.904 -2.302 1.00 94.31 88 THR A CA 1
ATOM 683 C C . THR A 1 88 ? 8.621 -2.746 -2.174 1.00 94.31 88 THR A C 1
ATOM 685 O O . THR A 1 88 ? 9.756 -2.865 -2.628 1.00 94.31 88 THR A O 1
ATOM 688 N N . PHE A 1 89 ? 8.202 -1.674 -1.515 1.00 92.81 89 PHE A N 1
ATOM 689 C CA . PHE A 1 89 ? 9.084 -0.575 -1.140 1.00 92.81 89 PHE A CA 1
ATOM 690 C C . PHE A 1 89 ? 8.908 -0.230 0.336 1.00 92.81 89 PHE A C 1
ATOM 692 O O . PHE A 1 89 ? 7.847 -0.485 0.915 1.00 92.81 89 PHE A O 1
ATOM 699 N N . ASP A 1 90 ? 9.960 0.306 0.946 1.00 91.06 90 ASP A N 1
ATOM 700 C CA . ASP A 1 90 ? 9.956 0.704 2.349 1.00 91.06 90 ASP A CA 1
ATOM 701 C C . ASP A 1 90 ? 10.384 2.159 2.557 1.00 91.06 90 ASP A C 1
ATOM 703 O O . ASP A 1 90 ? 10.851 2.841 1.644 1.00 91.06 90 ASP A O 1
ATOM 707 N N . GLU A 1 91 ? 10.207 2.645 3.783 1.00 87.12 91 GLU A N 1
ATOM 708 C CA . GLU A 1 91 ? 10.527 4.022 4.163 1.00 87.12 91 GLU A CA 1
ATOM 709 C C . GLU A 1 91 ? 12.005 4.394 4.001 1.00 87.12 91 GLU A C 1
ATOM 711 O O . GLU A 1 91 ? 12.332 5.575 3.966 1.00 87.12 91 GLU A O 1
ATOM 716 N N . LYS A 1 92 ? 12.899 3.399 3.918 1.00 86.94 92 LYS A N 1
ATOM 717 C CA . LYS A 1 92 ? 14.345 3.569 3.725 1.00 86.94 92 LYS A CA 1
ATOM 718 C C . LYS A 1 92 ? 14.723 3.496 2.246 1.00 86.94 92 LYS A C 1
ATOM 720 O O . LYS A 1 92 ? 15.910 3.450 1.924 1.00 86.94 92 LYS A O 1
ATOM 725 N N . SER A 1 93 ? 13.728 3.492 1.359 1.00 83.81 93 SER A N 1
ATOM 726 C CA . SER A 1 93 ? 13.898 3.349 -0.081 1.00 83.81 93 SER A CA 1
ATOM 727 C C . SER A 1 93 ? 14.573 2.036 -0.485 1.00 83.81 93 SER A C 1
ATOM 729 O O . SER A 1 93 ? 15.294 2.003 -1.480 1.00 83.81 93 SER A O 1
ATOM 731 N N . PHE A 1 94 ? 14.343 0.936 0.239 1.00 89.56 94 PHE A N 1
ATOM 732 C CA . PHE A 1 94 ? 14.596 -0.392 -0.320 1.00 89.56 94 PHE A CA 1
ATOM 733 C C . PHE A 1 94 ? 13.468 -0.778 -1.271 1.00 89.56 94 PHE A C 1
ATOM 735 O O . PHE A 1 94 ? 12.305 -0.467 -1.026 1.00 89.56 94 PHE A O 1
ATOM 742 N N . LEU A 1 95 ? 13.820 -1.484 -2.347 1.00 90.94 95 LEU A N 1
ATOM 743 C CA . LEU A 1 95 ? 12.883 -1.958 -3.360 1.00 90.94 95 LEU A CA 1
ATOM 744 C C . LEU A 1 95 ? 13.123 -3.437 -3.656 1.00 90.94 95 LEU A C 1
ATOM 746 O O . LEU A 1 95 ? 14.248 -3.855 -3.930 1.00 90.94 95 LEU A O 1
ATOM 750 N N . LEU A 1 96 ? 12.044 -4.213 -3.663 1.00 92.88 96 LEU A N 1
ATOM 751 C CA . LEU A 1 96 ? 12.005 -5.586 -4.155 1.00 92.88 96 LEU A CA 1
ATOM 752 C C . LEU A 1 96 ? 11.010 -5.656 -5.307 1.00 92.88 96 LEU A C 1
ATOM 754 O O . LEU A 1 96 ? 9.871 -5.229 -5.158 1.00 92.88 96 LEU A O 1
ATOM 758 N N . ILE A 1 97 ? 11.422 -6.204 -6.447 1.00 92.38 97 ILE A N 1
ATOM 759 C CA . ILE A 1 97 ? 10.608 -6.237 -7.668 1.00 92.38 97 ILE A CA 1
ATOM 760 C C . ILE A 1 97 ? 10.291 -7.688 -8.015 1.00 92.38 97 ILE A C 1
ATOM 762 O O . ILE A 1 97 ? 11.194 -8.522 -8.111 1.00 92.38 97 ILE A O 1
ATOM 766 N N . ASP A 1 98 ? 9.018 -7.987 -8.260 1.00 91.44 98 ASP A N 1
ATOM 767 C CA . ASP A 1 98 ? 8.599 -9.257 -8.846 1.00 91.44 98 ASP A CA 1
ATOM 768 C C . ASP A 1 98 ? 8.799 -9.191 -10.368 1.00 91.44 98 ASP A C 1
ATOM 770 O O . ASP A 1 98 ? 7.931 -8.766 -11.135 1.00 91.44 98 ASP A O 1
ATOM 774 N N . THR A 1 99 ? 10.003 -9.560 -10.802 1.00 86.62 99 THR A N 1
ATOM 775 C CA . THR A 1 99 ? 10.453 -9.460 -12.205 1.00 86.62 99 THR A CA 1
ATOM 776 C C . THR A 1 99 ? 9.710 -10.398 -13.160 1.00 86.62 99 THR A C 1
ATOM 778 O O . THR A 1 99 ? 9.775 -10.202 -14.371 1.00 86.62 99 THR A O 1
ATOM 781 N N . ALA A 1 100 ? 9.012 -11.413 -12.636 1.00 86.19 100 ALA A N 1
ATOM 782 C CA . ALA A 1 100 ? 8.204 -12.333 -13.434 1.00 86.19 100 ALA A CA 1
ATOM 783 C C . ALA A 1 100 ? 6.836 -11.741 -13.802 1.00 86.19 100 ALA A C 1
ATOM 785 O O . ALA A 1 100 ? 6.229 -12.168 -14.782 1.00 86.19 100 ALA A O 1
ATOM 786 N N . VAL A 1 101 ? 6.357 -10.777 -13.012 1.00 86.12 101 VAL A N 1
ATOM 787 C CA . VAL A 1 101 ? 5.051 -10.124 -13.182 1.00 86.12 101 VAL A CA 1
ATOM 788 C C . VAL A 1 101 ? 5.200 -8.708 -13.730 1.00 86.12 101 VAL A C 1
ATOM 790 O O . VAL A 1 101 ? 4.329 -8.229 -14.447 1.00 86.12 101 VAL A O 1
ATOM 793 N N . THR A 1 102 ? 6.300 -8.035 -13.395 1.00 88.00 102 THR A N 1
ATOM 794 C CA . THR A 1 102 ? 6.524 -6.648 -13.794 1.00 88.00 102 THR A CA 1
ATOM 795 C C . THR A 1 102 ? 6.827 -6.564 -15.290 1.00 88.00 102 THR A C 1
ATOM 797 O O . THR A 1 102 ? 7.863 -7.049 -15.745 1.00 88.00 102 THR A O 1
ATOM 800 N N . THR A 1 103 ? 5.954 -5.915 -16.056 1.00 83.88 103 THR A N 1
ATOM 801 C CA . THR A 1 103 ? 6.138 -5.648 -17.485 1.00 83.88 103 THR A CA 1
ATOM 802 C C . THR A 1 103 ? 6.087 -4.150 -17.767 1.00 83.88 103 THR A C 1
ATOM 804 O O . THR A 1 103 ? 5.289 -3.408 -17.199 1.00 83.88 103 THR A O 1
ATOM 807 N N . LEU A 1 104 ? 6.984 -3.703 -18.646 1.00 76.38 104 LEU A N 1
ATOM 808 C CA . LEU A 1 104 ? 7.036 -2.342 -19.185 1.00 76.38 104 LEU A CA 1
ATOM 809 C C . LEU A 1 104 ? 6.792 -2.445 -20.694 1.00 76.38 104 LEU A C 1
ATOM 811 O O . LEU A 1 104 ? 7.715 -2.281 -21.500 1.00 76.38 104 LEU A O 1
ATOM 815 N N . ASP A 1 105 ? 5.576 -2.820 -21.077 1.00 64.12 105 ASP A N 1
ATOM 816 C CA . ASP A 1 105 ? 5.212 -3.143 -22.455 1.00 64.12 105 ASP A CA 1
ATOM 817 C C . ASP A 1 105 ? 4.979 -1.866 -23.270 1.00 64.12 105 ASP A C 1
ATOM 819 O O . ASP A 1 105 ? 3.846 -1.541 -23.594 1.00 64.12 105 ASP A O 1
ATOM 823 N N . ASN A 1 106 ? 6.087 -1.173 -23.589 1.00 57.06 106 ASN A N 1
ATOM 824 C CA . ASN A 1 106 ? 6.334 -0.172 -24.656 1.00 57.06 106 ASN A CA 1
ATOM 825 C C . ASN A 1 106 ? 7.098 1.072 -24.183 1.00 57.06 106 ASN A C 1
ATOM 827 O O . ASN A 1 106 ? 7.646 1.779 -25.027 1.00 57.06 106 ASN A O 1
ATOM 831 N N . ALA A 1 107 ? 7.224 1.311 -22.875 1.00 55.09 107 ALA A N 1
ATOM 832 C CA . ALA A 1 107 ? 7.818 2.554 -22.376 1.00 55.09 107 ALA A CA 1
ATOM 833 C C . ALA A 1 107 ? 9.315 2.729 -22.734 1.00 55.09 107 ALA A C 1
ATOM 835 O O . ALA A 1 107 ? 9.776 3.859 -22.879 1.00 55.09 107 ALA A O 1
ATOM 836 N N . PHE A 1 108 ? 10.081 1.638 -22.914 1.00 59.34 108 PHE A N 1
ATOM 837 C CA . PHE A 1 108 ? 11.544 1.729 -23.111 1.00 59.34 108 PHE A CA 1
ATOM 838 C C . PHE A 1 108 ? 12.165 0.747 -24.123 1.00 59.34 108 PHE A C 1
ATOM 840 O O . PHE A 1 108 ? 13.332 0.905 -24.476 1.00 59.34 108 PHE A O 1
ATOM 847 N N . SER A 1 109 ? 11.444 -0.279 -24.596 1.00 58.31 109 SER A N 1
ATOM 848 C CA . SER A 1 109 ? 12.078 -1.454 -25.229 1.00 58.31 109 SER A CA 1
ATOM 849 C C . SER A 1 109 ? 12.006 -1.524 -26.758 1.00 58.31 109 SER A C 1
ATOM 851 O O . SER A 1 109 ? 12.877 -2.145 -27.365 1.00 58.31 109 SER A O 1
ATOM 853 N N . LYS A 1 110 ? 11.019 -0.897 -27.416 1.00 55.31 110 LYS A N 1
ATOM 854 C CA . LYS A 1 110 ? 10.737 -1.171 -28.843 1.00 55.31 110 LYS A CA 1
ATOM 855 C C . LYS A 1 110 ? 11.866 -0.799 -29.818 1.00 55.31 110 LYS A C 1
ATOM 857 O O . LYS A 1 110 ? 11.916 -1.369 -30.902 1.00 55.31 110 LYS A O 1
ATOM 862 N N . ASN A 1 111 ? 12.785 0.093 -29.434 1.00 61.03 111 ASN A N 1
ATOM 863 C CA . ASN A 1 111 ? 13.774 0.673 -30.354 1.00 61.03 111 ASN A CA 1
ATOM 864 C C . ASN A 1 111 ? 15.252 0.470 -29.952 1.00 61.03 111 ASN A C 1
ATOM 866 O O . ASN A 1 111 ? 16.131 0.963 -30.656 1.00 61.03 111 ASN A O 1
ATOM 870 N N . TYR A 1 112 ? 15.566 -0.232 -28.853 1.00 67.31 112 TYR A N 1
ATOM 871 C CA . TYR A 1 112 ? 16.957 -0.405 -28.402 1.00 67.31 112 TYR A CA 1
ATOM 872 C C . TYR A 1 112 ? 17.591 -1.696 -28.946 1.00 67.31 112 TYR A C 1
ATOM 874 O O . TYR A 1 112 ? 17.333 -2.803 -28.466 1.00 67.31 112 TYR A O 1
ATOM 882 N N . THR A 1 113 ? 18.463 -1.563 -29.948 1.00 62.22 113 THR A N 1
ATOM 883 C CA . THR A 1 113 ? 19.268 -2.676 -30.474 1.00 62.22 113 THR A CA 1
ATOM 884 C C . THR A 1 113 ? 20.289 -3.128 -29.426 1.00 62.22 113 THR A C 1
ATOM 886 O O . TH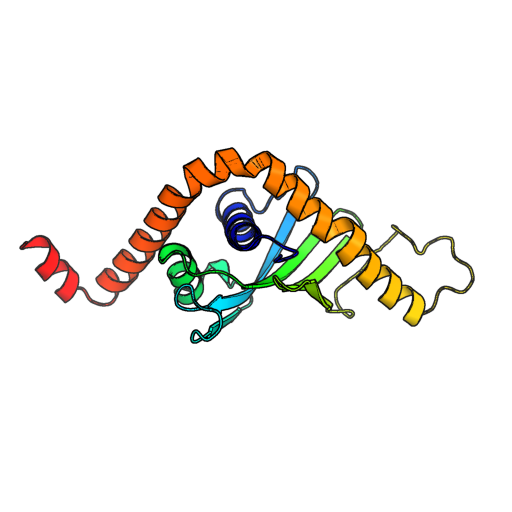R A 1 113 ? 21.182 -2.361 -29.076 1.00 62.22 113 THR A O 1
ATOM 889 N N . GLY A 1 114 ? 20.174 -4.367 -28.934 1.00 71.38 114 GLY A N 1
ATOM 890 C CA . GLY A 1 114 ? 21.011 -4.902 -27.845 1.00 71.38 114 GLY A CA 1
ATOM 891 C C . GLY A 1 114 ? 20.284 -5.065 -26.504 1.00 71.38 114 GLY A C 1
ATOM 892 O O . GLY A 1 114 ? 20.901 -5.454 -25.510 1.00 71.38 114 GLY A O 1
ATOM 893 N N . TYR A 1 115 ? 18.972 -4.803 -26.463 1.00 73.69 115 TYR A N 1
ATOM 894 C CA . TYR A 1 115 ? 18.145 -5.070 -25.288 1.00 73.69 115 TYR A CA 1
ATOM 895 C C . TYR A 1 115 ? 18.231 -6.547 -24.886 1.00 73.69 115 TYR A C 1
ATOM 897 O O . TYR A 1 115 ? 18.027 -7.446 -25.701 1.00 73.69 115 TYR A O 1
ATOM 905 N N . ASN A 1 116 ? 18.556 -6.794 -23.620 1.00 79.81 116 ASN A N 1
ATOM 906 C CA . ASN A 1 116 ? 18.690 -8.131 -23.056 1.00 79.81 116 ASN A CA 1
ATOM 907 C C . ASN A 1 116 ? 17.981 -8.180 -21.692 1.00 79.81 116 ASN A C 1
ATOM 909 O O . ASN A 1 116 ? 17.422 -7.183 -21.229 1.00 79.81 116 ASN A O 1
ATOM 913 N N . LYS A 1 117 ? 18.002 -9.345 -21.040 1.00 82.19 117 LYS A N 1
ATOM 914 C CA . LYS A 1 117 ? 17.334 -9.536 -19.747 1.00 82.19 117 LYS A CA 1
ATOM 915 C C . LYS A 1 117 ? 17.844 -8.578 -18.662 1.00 82.19 117 LYS A C 1
ATOM 917 O O . LYS A 1 117 ? 17.038 -8.060 -17.903 1.00 82.19 117 LYS A O 1
ATOM 922 N N . GLU A 1 118 ? 19.147 -8.328 -18.589 1.00 83.75 118 GLU A N 1
ATOM 923 C CA . GLU A 1 118 ? 19.738 -7.428 -17.591 1.00 83.75 118 GLU A CA 1
ATOM 924 C C . GLU A 1 118 ? 19.286 -5.978 -17.802 1.00 83.75 118 GLU A C 1
ATOM 926 O O . GLU A 1 118 ? 18.825 -5.335 -16.861 1.00 83.75 118 GLU A O 1
ATOM 931 N N . HIS A 1 119 ? 19.294 -5.503 -19.052 1.00 81.94 119 HIS A N 1
ATOM 932 C CA . HIS A 1 119 ? 18.747 -4.192 -19.411 1.00 81.94 119 HIS A CA 1
ATOM 933 C C . HIS A 1 119 ? 17.264 -4.066 -19.039 1.00 81.94 119 HIS A C 1
ATOM 935 O O . HIS A 1 119 ? 16.819 -3.000 -18.619 1.00 81.94 119 HIS A O 1
ATOM 941 N N . SER A 1 120 ? 16.499 -5.156 -19.155 1.00 82.00 120 SER A N 1
ATOM 942 C CA . SER A 1 120 ? 15.097 -5.186 -18.742 1.00 82.00 120 SER A CA 1
ATOM 943 C C . SER A 1 120 ? 14.923 -5.024 -17.236 1.00 82.00 120 SER A C 1
ATOM 945 O O . SER A 1 120 ? 14.156 -4.169 -16.802 1.00 82.00 120 SER A O 1
ATOM 947 N N . LEU A 1 121 ? 15.697 -5.764 -16.442 1.00 84.81 121 LEU A N 1
ATOM 948 C CA . LEU A 1 121 ? 15.682 -5.660 -14.981 1.00 84.81 121 LEU A CA 1
ATOM 949 C C . LEU A 1 121 ? 16.082 -4.259 -14.500 1.00 84.81 121 LEU A C 1
ATOM 951 O O . LEU A 1 121 ? 15.437 -3.695 -13.617 1.00 84.81 121 LEU A O 1
ATOM 955 N N . MET A 1 122 ? 17.115 -3.672 -15.110 1.00 85.62 122 MET A N 1
ATOM 956 C CA . MET A 1 122 ? 17.529 -2.299 -14.813 1.00 85.62 122 MET A CA 1
ATOM 957 C C . MET A 1 122 ? 16.428 -1.298 -15.166 1.00 85.62 122 MET A C 1
ATOM 959 O O . MET A 1 122 ? 16.125 -0.425 -14.358 1.00 85.62 122 MET A O 1
ATOM 963 N N . ALA A 1 123 ? 15.791 -1.442 -16.331 1.00 85.31 123 ALA A N 1
ATOM 964 C CA . ALA A 1 123 ? 14.690 -0.574 -16.736 1.00 85.31 123 ALA A CA 1
ATOM 965 C C . ALA A 1 123 ? 13.503 -0.655 -15.761 1.00 85.31 123 ALA A C 1
ATOM 967 O O . ALA A 1 123 ? 12.953 0.381 -15.404 1.00 85.31 123 ALA A O 1
ATOM 968 N N . GLN A 1 124 ? 13.148 -1.853 -15.279 1.00 87.75 124 GLN A N 1
ATOM 969 C CA . GLN A 1 124 ? 12.110 -2.038 -14.255 1.00 87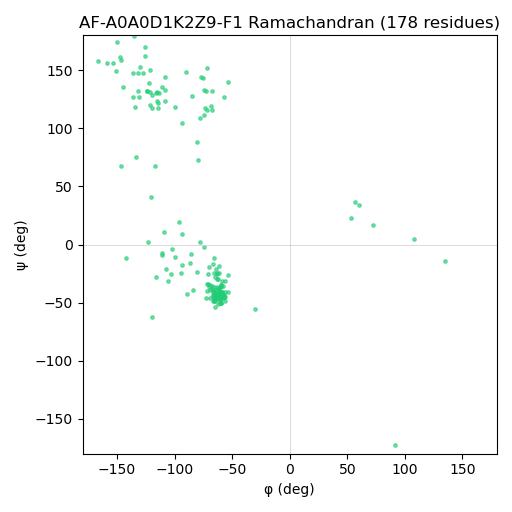.75 124 GLN A CA 1
ATOM 970 C C . GLN A 1 124 ? 12.451 -1.290 -12.961 1.00 87.75 124 GLN A C 1
ATOM 972 O O . GLN A 1 124 ? 11.630 -0.525 -12.458 1.00 87.75 124 GLN A O 1
ATOM 977 N N . ALA A 1 125 ? 13.670 -1.471 -12.445 1.00 88.25 125 ALA A N 1
ATOM 978 C CA . ALA A 1 125 ? 14.106 -0.812 -11.217 1.00 88.25 125 ALA A CA 1
ATOM 979 C C . ALA A 1 125 ? 14.154 0.712 -11.357 1.00 88.25 125 ALA A C 1
ATOM 981 O O . ALA A 1 125 ? 13.634 1.420 -10.496 1.00 88.25 125 ALA A O 1
ATOM 982 N N . VAL A 1 126 ? 14.723 1.214 -12.458 1.00 88.88 126 VAL A N 1
ATOM 983 C CA . VAL A 1 126 ? 14.782 2.650 -12.755 1.00 88.88 126 VAL A CA 1
ATOM 984 C C . VAL A 1 126 ? 13.382 3.224 -12.895 1.00 88.88 126 VAL A C 1
ATOM 986 O O . VAL A 1 126 ? 13.111 4.274 -12.329 1.00 88.88 126 VAL A O 1
ATOM 989 N N . TYR A 1 127 ? 12.476 2.545 -13.596 1.00 88.38 127 TYR A N 1
ATOM 990 C CA . TYR A 1 127 ? 11.112 3.033 -13.752 1.00 88.38 127 TYR A CA 1
ATOM 991 C C . TYR A 1 127 ? 10.390 3.144 -12.406 1.00 88.38 127 TYR A C 1
ATOM 993 O O . TYR A 1 127 ? 9.789 4.172 -12.110 1.00 88.38 127 TYR A O 1
ATOM 1001 N N . ILE A 1 128 ? 10.485 2.123 -11.552 1.00 90.31 128 ILE A N 1
ATOM 1002 C CA . ILE A 1 128 ? 9.816 2.167 -10.250 1.00 90.31 128 ILE A CA 1
ATOM 1003 C C . ILE A 1 128 ? 10.409 3.278 -9.372 1.00 90.31 128 ILE A C 1
ATOM 1005 O O . ILE A 1 128 ? 9.660 4.096 -8.843 1.00 90.31 128 ILE A O 1
ATOM 1009 N N . PHE A 1 129 ? 11.737 3.357 -9.257 1.00 88.81 129 PHE A N 1
ATOM 1010 C CA . PHE A 1 129 ? 12.384 4.350 -8.395 1.00 88.81 129 PHE A CA 1
ATOM 1011 C C . PHE A 1 129 ? 12.314 5.781 -8.912 1.00 88.81 129 PHE A C 1
ATOM 1013 O O . PHE A 1 129 ? 12.177 6.700 -8.115 1.00 88.81 129 PHE A O 1
ATOM 1020 N N . ALA A 1 130 ? 12.480 5.987 -10.215 1.00 88.56 130 ALA A N 1
ATOM 1021 C CA . ALA A 1 130 ? 12.596 7.323 -10.791 1.00 88.56 130 ALA A CA 1
ATOM 1022 C C . ALA A 1 130 ? 11.255 7.879 -11.279 1.00 88.56 130 ALA A C 1
ATOM 1024 O O . ALA A 1 130 ? 11.161 9.084 -11.490 1.00 88.56 130 ALA A O 1
ATOM 1025 N N . ILE A 1 131 ? 10.243 7.026 -11.476 1.00 88.25 131 ILE A N 1
ATOM 1026 C CA . ILE A 1 131 ? 8.929 7.436 -11.986 1.00 88.25 131 ILE A CA 1
ATOM 1027 C C . ILE A 1 131 ? 7.827 7.116 -10.977 1.00 88.25 131 ILE A C 1
ATOM 1029 O O . ILE A 1 131 ? 7.194 8.041 -10.481 1.00 88.25 131 ILE A O 1
ATOM 1033 N N . LEU A 1 132 ? 7.593 5.844 -10.634 1.00 89.75 132 LEU A N 1
ATOM 1034 C CA . LEU A 1 132 ? 6.417 5.485 -9.824 1.00 89.75 132 LEU A CA 1
ATOM 1035 C C . LEU A 1 132 ? 6.472 6.034 -8.395 1.00 89.75 132 LEU A C 1
ATOM 1037 O O . LEU A 1 132 ? 5.499 6.638 -7.953 1.00 89.75 132 LEU A O 1
ATOM 1041 N N . LEU A 1 133 ? 7.587 5.850 -7.680 1.00 90.25 133 LEU A N 1
ATOM 1042 C CA . LEU A 1 133 ? 7.702 6.346 -6.304 1.00 90.25 133 LEU A CA 1
ATOM 1043 C C . LEU A 1 133 ? 7.604 7.885 -6.231 1.00 90.25 133 LEU A C 1
ATOM 1045 O O . LEU A 1 133 ? 6.791 8.365 -5.443 1.00 90.25 133 LEU A O 1
ATOM 1049 N N . PRO A 1 134 ? 8.304 8.668 -7.080 1.00 89.62 134 PRO A N 1
ATOM 1050 C CA . PRO A 1 134 ? 8.132 10.120 -7.113 1.00 89.62 134 PRO A CA 1
ATOM 1051 C C . PRO A 1 134 ? 6.708 10.565 -7.452 1.00 89.62 134 PRO A C 1
ATOM 1053 O O . PRO A 1 134 ? 6.230 11.544 -6.886 1.00 89.62 134 PRO A O 1
ATOM 1056 N N . LEU A 1 135 ? 6.009 9.852 -8.344 1.00 90.31 135 LEU A N 1
ATOM 1057 C CA . LEU A 1 135 ? 4.606 10.14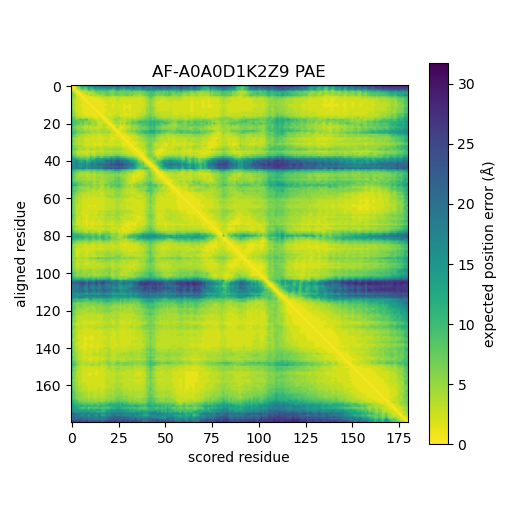7 -8.637 1.00 90.31 135 LEU A CA 1
ATOM 1058 C C . LEU A 1 135 ? 3.726 9.932 -7.402 1.00 90.31 135 LEU A C 1
ATOM 1060 O O . LEU A 1 135 ? 2.917 10.798 -7.095 1.00 90.31 135 LEU A O 1
ATOM 1064 N N . PHE A 1 136 ? 3.909 8.844 -6.648 1.00 92.00 136 PHE A N 1
ATOM 1065 C CA . PHE A 1 136 ? 3.163 8.646 -5.400 1.00 92.00 136 PHE A CA 1
ATOM 1066 C C . PHE A 1 136 ? 3.397 9.777 -4.397 1.00 92.00 136 PHE A C 1
ATOM 1068 O O . PHE A 1 136 ? 2.451 10.237 -3.765 1.00 92.00 136 PHE A O 1
ATOM 1075 N N . GLU A 1 137 ? 4.642 10.225 -4.244 1.00 91.06 137 GLU A N 1
ATOM 1076 C CA . GLU A 1 137 ? 4.982 11.313 -3.326 1.00 91.06 137 GLU A CA 1
ATOM 1077 C C . GLU A 1 137 ? 4.402 12.656 -3.763 1.00 91.06 137 GLU A C 1
ATOM 1079 O O . GLU A 1 137 ? 3.960 13.428 -2.913 1.00 91.06 137 GLU A O 1
ATOM 1084 N N . MET A 1 138 ? 4.387 12.925 -5.069 1.00 91.62 138 MET A N 1
ATOM 1085 C CA . MET A 1 138 ? 3.786 14.126 -5.641 1.00 91.62 138 MET A CA 1
ATOM 1086 C C . MET A 1 138 ? 2.271 14.142 -5.414 1.00 91.62 138 MET A C 1
ATOM 1088 O O . MET A 1 138 ? 1.764 15.078 -4.803 1.00 91.62 138 MET A O 1
ATOM 1092 N N . GLU A 1 139 ? 1.571 13.078 -5.819 1.00 93.00 139 GLU A N 1
ATOM 1093 C CA . GLU A 1 139 ? 0.114 12.953 -5.662 1.00 93.00 139 GLU A CA 1
ATOM 1094 C C . GLU A 1 139 ? -0.285 12.993 -4.174 1.00 93.00 139 GLU A C 1
ATOM 1096 O O . GLU A 1 139 ? -1.242 13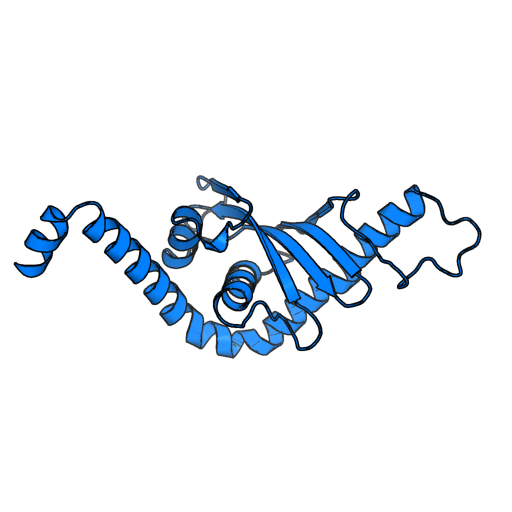.664 -3.785 1.00 93.00 139 GLU A O 1
ATOM 1101 N N . PHE A 1 140 ? 0.498 12.349 -3.299 1.00 93.12 140 PHE A N 1
ATOM 1102 C CA . PHE A 1 140 ? 0.304 12.468 -1.856 1.00 93.12 140 PHE A CA 1
ATOM 1103 C C . PHE A 1 140 ? 0.562 13.885 -1.350 1.00 93.12 140 PHE A C 1
ATOM 1105 O O . PHE A 1 140 ? -0.177 14.364 -0.498 1.00 93.12 140 PHE A O 1
ATOM 1112 N N . GLY A 1 141 ? 1.607 14.556 -1.837 1.00 92.38 141 GLY A N 1
ATOM 1113 C CA . GLY A 1 141 ? 1.933 15.933 -1.480 1.00 92.38 141 GLY A CA 1
ATOM 1114 C C . GLY A 1 141 ? 0.781 16.892 -1.772 1.00 92.38 141 GLY A C 1
ATOM 1115 O O . GLY A 1 141 ? 0.443 17.709 -0.910 1.00 92.38 141 GLY A O 1
ATOM 1116 N N . ASP A 1 142 ? 0.145 16.730 -2.931 1.00 91.94 142 ASP A N 1
ATOM 1117 C CA . ASP A 1 142 ? -1.001 17.529 -3.369 1.00 91.94 142 ASP A CA 1
ATOM 1118 C C . ASP A 1 142 ? -2.261 17.239 -2.535 1.00 91.94 142 ASP A C 1
ATOM 1120 O O . ASP A 1 142 ? -2.973 18.166 -2.135 1.00 91.94 142 ASP A O 1
ATOM 1124 N N . ASP A 1 143 ? -2.505 15.974 -2.178 1.00 91.75 143 ASP A N 1
ATOM 1125 C CA . ASP A 1 143 ? -3.659 15.567 -1.361 1.00 91.75 143 ASP A CA 1
ATOM 1126 C C . ASP A 1 143 ? -3.411 15.680 0.159 1.00 91.75 143 ASP A C 1
ATOM 1128 O O . ASP A 1 143 ? -4.328 15.551 0.973 1.00 91.75 143 ASP A O 1
ATOM 1132 N N . LYS A 1 144 ? -2.173 15.959 0.591 1.00 90.75 144 LYS A N 1
ATOM 1133 C CA . LYS A 1 144 ? -1.730 15.828 1.992 1.00 90.75 144 LYS A CA 1
ATOM 1134 C C . LYS A 1 144 ? -2.611 16.578 2.985 1.00 90.75 144 LYS A C 1
ATOM 1136 O O . LYS A 1 144 ? -2.889 16.077 4.078 1.00 90.75 144 LYS A O 1
ATOM 1141 N N . VAL A 1 145 ? -3.036 17.791 2.631 1.00 90.81 145 VAL A N 1
ATOM 1142 C CA . VAL A 1 145 ? -3.871 18.639 3.497 1.00 90.81 145 VAL A CA 1
ATOM 1143 C C . VAL A 1 145 ? -5.272 18.048 3.647 1.00 90.81 145 VAL A C 1
ATOM 1145 O O . VAL A 1 145 ? -5.771 17.943 4.769 1.00 90.81 145 VAL A O 1
ATOM 1148 N N . ALA A 1 146 ? -5.889 17.626 2.541 1.00 89.94 146 ALA A N 1
ATOM 1149 C CA . ALA A 1 146 ? -7.209 17.002 2.555 1.00 89.94 146 ALA A CA 1
ATOM 1150 C C . ALA A 1 146 ? -7.168 15.659 3.295 1.00 89.94 146 ALA A C 1
ATOM 1152 O O . ALA A 1 146 ? -7.968 15.424 4.205 1.00 89.94 146 ALA A O 1
ATOM 1153 N N . PHE A 1 147 ? -6.166 14.828 3.003 1.00 91.50 147 PHE A N 1
ATOM 1154 C CA . PHE A 1 147 ? -5.939 13.575 3.709 1.00 91.50 147 PHE A CA 1
ATOM 1155 C C . PHE A 1 147 ? -5.756 13.779 5.216 1.00 91.50 147 PHE A C 1
ATOM 1157 O O . PHE A 1 147 ? -6.386 13.078 6.003 1.00 91.50 147 PHE A O 1
ATOM 1164 N N . SER A 1 148 ? -4.981 14.779 5.645 1.00 88.81 148 SER A N 1
ATOM 1165 C CA . SER A 1 148 ? -4.817 15.099 7.073 1.00 88.81 148 SER A CA 1
ATOM 1166 C C . SER A 1 148 ? -6.151 15.432 7.757 1.00 88.81 148 SER A C 1
ATOM 1168 O O . SER A 1 148 ? -6.340 15.120 8.933 1.00 88.81 148 SER A O 1
ATOM 1170 N N . GLY A 1 149 ? -7.103 16.023 7.026 1.00 87.19 149 GLY A N 1
ATOM 1171 C CA . GLY A 1 149 ? -8.462 16.262 7.514 1.00 87.19 149 GLY A CA 1
ATOM 1172 C C . GLY A 1 149 ? -9.306 14.987 7.625 1.00 87.19 149 GLY A C 1
ATOM 1173 O O . GLY A 1 149 ? -10.112 14.861 8.547 1.00 87.19 149 GLY A O 1
ATOM 1174 N N . HIS A 1 150 ? -9.111 14.023 6.723 1.00 89.31 150 HIS A N 1
ATOM 1175 C CA . HIS A 1 150 ? -9.925 12.805 6.632 1.00 89.31 150 HIS A CA 1
ATOM 1176 C C . HIS A 1 150 ? -9.349 11.601 7.389 1.00 89.31 150 HIS A C 1
ATOM 1178 O O . HIS A 1 150 ? -10.103 10.716 7.799 1.00 89.31 150 HIS A O 1
ATOM 1184 N N . VAL A 1 151 ? -8.032 11.555 7.614 1.00 92.12 151 VAL A N 1
ATOM 1185 C CA . VAL A 1 151 ? -7.331 10.381 8.157 1.00 92.12 151 VAL A CA 1
ATOM 1186 C C . VAL A 1 151 ? -7.849 9.994 9.539 1.00 92.12 151 VAL A C 1
ATOM 1188 O O . VAL A 1 151 ? -7.984 8.811 9.843 1.00 92.12 151 VAL A O 1
ATOM 1191 N N . LYS A 1 152 ? -8.228 10.976 10.364 1.00 92.12 152 LYS A N 1
ATOM 1192 C CA . LYS A 1 152 ? -8.833 10.717 11.675 1.00 92.12 152 LYS A CA 1
ATOM 1193 C C . LYS A 1 152 ? -10.156 9.961 11.535 1.00 92.12 152 LYS A C 1
ATOM 1195 O O . LYS A 1 152 ? -10.328 8.915 12.155 1.00 92.12 152 LYS A O 1
ATOM 1200 N N . THR A 1 153 ? -11.065 10.451 10.694 1.00 93.75 153 THR A N 1
ATOM 1201 C CA . THR A 1 153 ? -12.364 9.809 10.446 1.00 93.75 153 THR A CA 1
ATOM 1202 C C . THR A 1 153 ? -12.197 8.428 9.819 1.00 93.75 153 THR A C 1
ATOM 1204 O O . THR A 1 153 ? -12.893 7.489 10.203 1.00 93.75 153 THR A O 1
ATOM 1207 N N . TYR A 1 154 ? -11.240 8.276 8.903 1.00 94.06 154 TYR A N 1
ATOM 1208 C CA . TYR A 1 154 ? -10.896 6.984 8.320 1.00 94.06 154 TYR A CA 1
ATOM 1209 C C . TYR A 1 154 ? -10.448 5.980 9.394 1.00 94.06 154 TYR A C 1
ATOM 1211 O O . TYR A 1 154 ? -11.034 4.902 9.503 1.00 94.06 154 TYR A O 1
ATOM 1219 N N . ARG A 1 155 ? -9.507 6.352 10.270 1.00 94.12 155 ARG A N 1
ATOM 1220 C CA . ARG A 1 155 ? -9.054 5.499 11.386 1.00 94.12 155 ARG A CA 1
ATOM 1221 C C . ARG A 1 155 ? -10.183 5.133 12.346 1.00 94.12 155 ARG A C 1
ATOM 1223 O O . ARG A 1 155 ? -10.316 3.972 12.725 1.00 94.12 155 ARG A O 1
ATOM 1230 N N . GLU A 1 156 ? -11.038 6.093 12.692 1.00 94.81 156 GLU A N 1
ATOM 1231 C CA . GLU A 1 156 ? -12.220 5.844 13.525 1.00 94.81 156 GLU A CA 1
ATOM 1232 C C . GLU A 1 156 ? -13.198 4.861 12.866 1.00 94.81 156 GLU A C 1
ATOM 1234 O O . GLU A 1 156 ? -13.794 4.030 13.554 1.00 94.81 156 GLU A O 1
ATOM 1239 N N . SER A 1 157 ? -13.364 4.926 11.541 1.00 94.75 157 SER A N 1
ATOM 1240 C CA . SER A 1 157 ? -14.222 3.991 10.806 1.00 94.75 157 SER A CA 1
ATOM 1241 C C . SER A 1 157 ? -13.681 2.557 10.856 1.00 94.75 157 SER A C 1
ATOM 1243 O O . SER A 1 157 ? -14.442 1.630 11.139 1.00 94.75 157 SER A O 1
ATOM 1245 N N . LEU A 1 158 ? -12.363 2.386 10.703 1.00 95.12 158 LEU A N 1
ATOM 1246 C CA . LEU A 1 158 ? -11.694 1.091 10.822 1.00 95.12 158 LEU A CA 1
ATOM 1247 C C . LEU A 1 158 ? -11.805 0.533 12.246 1.00 95.12 158 LEU A C 1
ATOM 1249 O O . LEU A 1 158 ? -12.146 -0.636 12.424 1.00 95.12 158 LEU A O 1
ATOM 1253 N N . ALA A 1 159 ? -11.591 1.369 13.268 1.00 95.00 159 ALA A N 1
ATOM 1254 C CA . ALA A 1 159 ? -11.749 0.972 14.667 1.00 95.00 159 ALA A CA 1
ATOM 1255 C C . ALA A 1 159 ? -13.175 0.478 14.959 1.00 95.00 159 ALA A C 1
ATOM 1257 O O . ALA A 1 159 ? -13.358 -0.580 15.560 1.00 95.00 159 ALA A O 1
ATOM 1258 N N . LYS A 1 160 ? -14.195 1.208 14.486 1.00 94.44 160 LYS A N 1
ATOM 1259 C CA . LYS A 1 160 ? -15.605 0.811 14.629 1.00 94.44 160 LYS A CA 1
ATOM 1260 C C . LYS A 1 160 ? -15.901 -0.513 13.929 1.00 94.44 160 LYS A C 1
ATOM 1262 O O . LYS A 1 160 ? -16.577 -1.359 14.509 1.00 94.44 160 LYS A O 1
ATOM 1267 N N . GLU A 1 161 ? -15.388 -0.715 12.715 1.00 94.44 161 GLU A N 1
ATOM 1268 C CA . GLU A 1 161 ? -15.533 -1.985 11.993 1.00 94.44 161 GLU A CA 1
ATOM 1269 C C . GLU A 1 161 ? -14.959 -3.158 12.804 1.00 94.44 161 GLU A C 1
ATOM 1271 O O . GLU A 1 161 ? -15.611 -4.193 12.952 1.00 94.44 161 GLU A O 1
ATOM 1276 N N . LEU A 1 162 ? -13.757 -2.990 13.362 1.00 94.69 162 LEU A N 1
ATOM 1277 C CA . LEU A 1 162 ? -13.074 -4.019 14.148 1.00 94.69 162 LEU A CA 1
ATOM 1278 C C . LEU A 1 162 ? -13.799 -4.335 15.457 1.00 94.69 162 LEU A C 1
ATOM 1280 O O . LEU A 1 162 ? -13.970 -5.507 15.792 1.00 94.69 162 LEU A O 1
ATOM 1284 N N . VAL A 1 163 ? -14.261 -3.307 16.173 1.00 93.25 163 VAL A N 1
ATOM 1285 C CA . VAL A 1 163 ? -15.058 -3.487 17.392 1.00 93.25 163 VAL A CA 1
ATOM 1286 C C . VAL A 1 163 ? -16.348 -4.236 17.074 1.00 93.25 163 VAL A C 1
ATOM 1288 O O . VAL A 1 163 ? -16.653 -5.214 17.748 1.00 93.25 163 VAL A O 1
ATOM 1291 N N . ASN A 1 164 ? -17.075 -3.854 16.021 1.00 92.12 164 ASN A N 1
ATOM 1292 C CA . ASN A 1 164 ? -18.299 -4.556 15.630 1.00 92.12 164 ASN A CA 1
ATOM 1293 C C . ASN A 1 164 ? -18.030 -6.029 15.299 1.00 92.12 164 ASN A C 1
ATOM 1295 O O . ASN A 1 164 ? -18.723 -6.899 15.818 1.00 92.12 164 ASN A O 1
ATOM 1299 N N . LYS A 1 165 ? -16.967 -6.325 14.538 1.00 92.38 165 LYS A N 1
ATOM 1300 C CA . LYS A 1 165 ? -16.537 -7.707 14.267 1.00 92.38 165 LYS A CA 1
ATOM 1301 C C . LYS A 1 165 ? -16.265 -8.497 15.550 1.00 92.38 165 LYS A C 1
ATOM 1303 O O . LYS A 1 165 ? -16.646 -9.663 15.639 1.00 92.38 165 LYS A O 1
ATOM 1308 N N . LEU A 1 166 ? -15.629 -7.877 16.546 1.00 92.06 166 LEU A N 1
ATOM 1309 C CA . LEU A 1 166 ? -15.372 -8.504 17.843 1.00 92.06 166 LEU A CA 1
ATOM 1310 C C . LEU A 1 166 ? -16.673 -8.767 18.618 1.00 92.06 166 LEU A C 1
ATOM 1312 O O . LEU A 1 166 ? -16.849 -9.850 19.172 1.00 92.06 166 LEU A O 1
ATOM 1316 N N . LEU A 1 167 ? -17.589 -7.796 18.649 1.00 92.06 167 LEU A N 1
ATOM 1317 C CA . LEU A 1 167 ? -18.877 -7.916 19.338 1.00 92.06 167 LEU A CA 1
ATOM 1318 C C . LEU A 1 167 ? -19.785 -8.965 18.696 1.00 92.06 167 LEU A C 1
ATOM 1320 O O . LEU A 1 167 ? -20.481 -9.685 19.410 1.00 92.06 167 LEU A O 1
ATOM 1324 N N . ASP A 1 168 ? -19.752 -9.082 17.372 1.00 91.75 168 ASP A N 1
ATOM 1325 C CA . ASP A 1 168 ? -20.500 -10.102 16.641 1.00 91.75 168 ASP A CA 1
ATOM 1326 C C . ASP A 1 168 ? -19.921 -11.506 16.890 1.00 91.75 168 ASP A C 1
ATOM 1328 O O . ASP A 1 168 ? -20.675 -12.467 17.048 1.00 91.75 168 ASP A O 1
ATOM 1332 N N . ALA A 1 169 ? -18.593 -11.632 17.014 1.00 92.38 169 ALA A N 1
ATOM 1333 C CA . ALA A 1 169 ? -17.937 -12.883 17.402 1.00 92.38 169 ALA A CA 1
ATOM 1334 C C . ALA A 1 169 ? -18.164 -13.254 18.882 1.00 92.38 169 ALA A C 1
ATOM 1336 O O . ALA A 1 169 ? -18.120 -14.433 19.245 1.00 92.38 169 ALA A O 1
ATOM 1337 N N . HIS A 1 170 ? -18.432 -12.264 19.742 1.00 91.69 170 HIS A N 1
ATOM 1338 C CA . HIS A 1 170 ? -18.616 -12.438 21.184 1.00 91.69 170 HIS A CA 1
ATOM 1339 C C . HIS A 1 170 ? -19.861 -11.692 21.714 1.00 91.69 170 HIS A C 1
ATOM 1341 O O . HIS A 1 170 ? -19.726 -10.696 22.431 1.00 91.69 170 HIS A O 1
ATOM 1347 N N . PRO A 1 171 ? -21.086 -12.204 21.475 1.00 86.88 171 PRO A N 1
ATOM 1348 C CA . PRO A 1 171 ? -22.337 -11.499 21.794 1.00 86.88 171 PRO A CA 1
ATOM 1349 C C . PRO A 1 171 ? -22.491 -11.067 23.260 1.00 86.88 171 PRO A C 1
ATOM 1351 O O . PRO A 1 171 ? -23.055 -10.014 23.544 1.00 86.88 171 PRO A O 1
ATOM 1354 N N . LYS A 1 172 ? -21.923 -11.828 24.206 1.00 87.25 172 LYS A N 1
ATOM 1355 C CA . LYS A 1 172 ? -21.941 -11.480 25.639 1.00 87.25 172 LYS A CA 1
ATOM 1356 C C . LYS A 1 172 ? -21.194 -10.178 25.956 1.00 87.25 172 LYS A C 1
ATOM 1358 O O . LYS A 1 172 ? -21.557 -9.486 26.899 1.00 87.25 1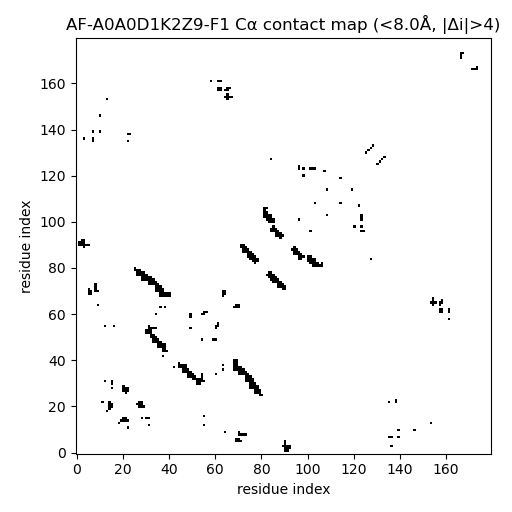72 LYS A O 1
ATOM 1363 N N . LEU A 1 173 ? -20.163 -9.824 25.182 1.00 84.00 173 LEU A N 1
ATOM 1364 C CA . LEU A 1 173 ? -19.476 -8.535 25.342 1.00 84.00 173 LEU A CA 1
ATOM 1365 C C . LEU A 1 173 ? -20.396 -7.371 24.960 1.00 84.00 173 LEU A C 1
ATOM 1367 O O . LEU A 1 173 ? -20.368 -6.327 25.603 1.00 84.00 173 LEU A O 1
ATOM 1371 N N . ARG A 1 174 ? -21.248 -7.568 23.950 1.00 81.38 174 ARG A N 1
ATOM 1372 C CA . ARG A 1 174 ? -22.197 -6.559 23.466 1.00 81.38 174 ARG A CA 1
ATOM 1373 C C . ARG A 1 174 ? -23.273 -6.237 24.498 1.00 81.38 174 ARG A C 1
ATOM 1375 O O . ARG A 1 174 ? -23.614 -5.073 24.679 1.00 81.38 174 ARG A O 1
ATOM 1382 N N . GLU A 1 175 ? -23.778 -7.256 25.188 1.00 77.25 175 GLU A N 1
ATOM 1383 C CA . GLU A 1 175 ? -24.754 -7.093 26.273 1.00 77.25 175 GLU A CA 1
ATOM 1384 C C . GLU A 1 175 ? -24.185 -6.267 27.433 1.00 77.25 175 GLU A C 1
ATOM 1386 O O . GLU A 1 175 ? -24.873 -5.385 27.941 1.00 77.25 175 GLU A O 1
ATOM 1391 N N . ASN A 1 176 ? -22.918 -6.489 27.795 1.00 74.69 176 ASN A N 1
ATOM 1392 C CA . ASN A 1 176 ? -22.261 -5.780 28.896 1.00 74.69 176 ASN A CA 1
ATOM 1393 C C . ASN A 1 176 ? -21.964 -4.304 28.580 1.00 74.69 176 ASN A C 1
ATOM 1395 O O . ASN A 1 176 ? -22.034 -3.470 29.475 1.00 74.69 176 ASN A O 1
ATOM 1399 N N . ILE A 1 177 ? -21.648 -3.964 27.325 1.00 74.50 177 ILE A N 1
ATOM 1400 C CA . ILE A 1 177 ? -21.386 -2.569 26.920 1.00 74.50 177 ILE A CA 1
ATOM 1401 C C . ILE A 1 177 ? -22.668 -1.729 26.949 1.00 74.50 177 ILE A C 1
ATOM 1403 O O . ILE A 1 177 ? -22.618 -0.565 27.323 1.00 74.50 177 ILE A O 1
ATOM 1407 N N . ASN A 1 178 ? -23.820 -2.313 26.613 1.00 68.06 178 ASN A N 1
ATOM 14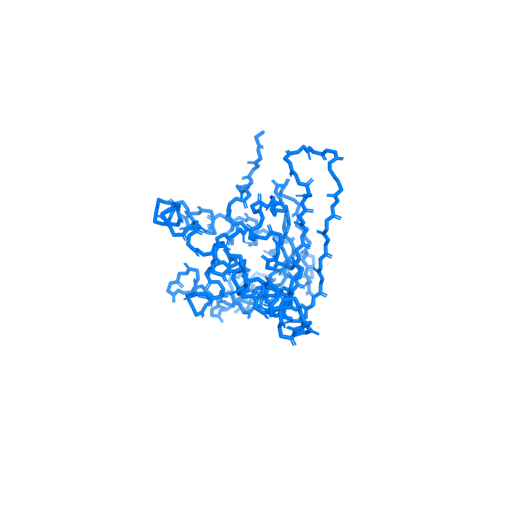08 C CA . ASN A 1 178 ? -25.109 -1.608 26.620 1.00 68.06 178 ASN A CA 1
ATOM 1409 C C . ASN A 1 178 ? -25.680 -1.359 28.033 1.00 68.06 178 ASN A C 1
ATOM 1411 O O . ASN A 1 178 ? -26.762 -0.787 28.155 1.00 68.06 178 ASN A O 1
ATOM 1415 N N . GLN A 1 179 ? -25.004 -1.832 29.086 1.00 57.09 179 GLN A N 1
ATOM 1416 C CA . GLN A 1 179 ? -25.399 -1.653 30.489 1.00 57.09 179 GLN A CA 1
ATOM 1417 C C . GLN A 1 179 ? -24.590 -0.565 31.219 1.00 57.09 179 GLN A C 1
ATOM 1419 O O . GLN A 1 179 ? -24.872 -0.300 32.388 1.00 57.09 179 GLN A O 1
ATOM 1424 N N . ILE A 1 180 ? -23.596 0.034 30.552 1.00 52.59 180 ILE A N 1
ATOM 1425 C CA . ILE A 1 180 ? -22.764 1.147 31.046 1.00 52.59 180 ILE A CA 1
ATOM 1426 C C . ILE A 1 180 ? -23.321 2.459 30.492 1.00 52.59 180 ILE A C 1
ATOM 1428 O O . ILE A 1 180 ? -23.393 3.433 31.273 1.00 52.59 180 ILE A O 1
#

Radius of gyration: 18.87 Å; Cα contacts (8 Å, |Δi|>4): 261; chains: 1; bounding box: 46×32×62 Å

Secondary structure (DSSP, 8-state):
--SS-HHHHHHHHHHHHHSTTEEETTEEEEEEEEEEEESSSSTTS-EEEEE-TTGGG-HHHHHHHHTTPEEEEEEEEEEETTEEEEEEEETT--EEE-TTT-EETTTS-TT-TT--HHHHHHHHHHHIIIIIHHHHHHHHHHHHHHHHHHHHHHHHHHHHHHHHHHHHH-HHHHHHHTT-